Protein 1UKZ (pdb70)

Structure (mmCIF, N/CA/C/O backbone):
data_1UKZ
#
_entry.id   1UKZ
#
_cell.length_a   63.340
_cell.length_b   63.340
_cell.length_c   183.350
_cell.angle_alpha   90.00
_cell.angle_beta   90.00
_cell.angle_gamma   120.00
#
_symmetry.space_group_name_H-M   'P 61 2 2'
#
loop_
_entity.id
_entity.type
_entity.pdbx_description
1 polymer 'URIDYLATE KINASE'
2 non-polymer "ADENOSINE-5'-DIPHOSPHATE"
3 non-polymer 'ADENOSINE MONOPHOSPHATE'
4 water water
#
loop_
_atom_site.group_PDB
_atom_site.id
_atom_site.type_symbol
_atom_site.label_atom_id
_atom_site.label_alt_id
_atom_site.label_comp_id
_atom_site.label_asym_id
_atom_site.label_entity_id
_atom_site.label_seq_id
_atom_site.pdbx_PDB_ins_code
_atom_site.Cartn_x
_atom_site.Cartn_y
_atom_site.Cartn_z
_atom_site.occupancy
_atom_site.B_iso_or_equiv
_atom_site.auth_seq_id
_atom_site.auth_comp_id
_atom_site.auth_asym_id
_atom_site.auth_atom_id
_atom_site.pdbx_PDB_model_num
ATOM 1 N N . PRO A 1 8 ? 2.398 10.551 22.266 1.00 46.05 9 PRO A N 1
ATOM 2 C CA . PRO A 1 8 ? 2.496 12.006 21.943 1.00 46.00 9 PRO A CA 1
ATOM 3 C C . PRO A 1 8 ? 1.251 12.680 22.505 1.00 45.15 9 PRO A C 1
ATOM 4 O O . PRO A 1 8 ? 0.246 12.011 22.739 1.00 46.96 9 PRO A O 1
ATOM 8 N N . ALA A 1 9 ? 1.314 13.987 22.731 1.00 44.05 10 ALA A N 1
ATOM 9 C CA . ALA A 1 9 ? 0.172 14.721 23.257 1.00 41.72 10 ALA A CA 1
ATOM 10 C C . ALA A 1 9 ? -0.973 14.683 22.252 1.00 42.14 10 ALA A C 1
ATOM 11 O O . ALA A 1 9 ? -2.138 14.774 22.633 1.00 44.27 10 ALA A O 1
ATOM 13 N N . PHE A 1 10 ? -0.637 14.542 20.971 1.00 40.86 11 PHE A N 1
ATOM 14 C CA . PHE A 1 10 ? -1.633 14.500 19.911 1.00 39.59 11 PHE A CA 1
ATOM 15 C C . PHE A 1 10 ? -1.316 13.377 18.956 1.00 39.35 11 PHE A C 1
ATOM 16 O O . PHE A 1 10 ? -0.209 12.847 18.961 1.00 41.33 11 PHE A O 1
ATOM 24 N N . SER A 1 11 ? -2.295 12.999 18.145 1.00 39.89 12 SER A N 1
ATOM 25 C CA . SER A 1 11 ? -2.084 11.978 17.131 1.00 40.48 12 SER A CA 1
ATOM 26 C C . SER A 1 11 ? -2.054 12.774 15.829 1.00 40.76 12 SER A C 1
ATOM 27 O O . SER A 1 11 ? -2.679 13.832 15.723 1.00 39.73 12 SER A O 1
ATOM 30 N N . PRO A 1 12 ? -1.327 12.286 14.821 1.00 42.17 13 PRO A N 1
ATOM 31 C CA . PRO A 1 12 ? -1.266 13.013 13.552 1.00 44.79 13 PRO A CA 1
ATOM 32 C C . PRO A 1 12 ? -2.629 13.224 12.870 1.00 46.83 13 PRO A C 1
ATOM 33 O O . PRO A 1 12 ? -2.718 13.863 11.817 1.00 47.87 13 PRO A O 1
ATOM 37 N N . ASP A 1 13 ? -3.689 12.688 13.466 1.00 48.25 14 ASP A N 1
ATOM 38 C CA . ASP A 1 13 ? -5.030 12.850 12.911 1.00 49.73 14 ASP A CA 1
ATOM 39 C C . ASP A 1 13 ? -5.644 14.122 13.465 1.00 48.59 14 ASP A C 1
ATOM 40 O O . ASP A 1 13 ? -6.404 14.807 12.784 1.00 50.21 14 ASP A O 1
ATOM 45 N N . GLN A 1 14 ? -5.339 14.411 14.723 1.00 46.86 15 GLN A N 1
ATOM 46 C CA . GLN A 1 14 ? -5.858 15.601 15.373 1.00 45.01 15 GLN A CA 1
ATOM 47 C C . GLN A 1 14 ? -5.062 16.806 14.906 1.00 41.61 15 GLN A C 1
ATOM 48 O O . GLN A 1 14 ? -5.629 17.816 14.519 1.00 42.01 15 GLN A O 1
ATOM 54 N N . VAL A 1 15 ? -3.740 16.684 14.935 1.00 37.84 16 VAL A N 1
ATOM 55 C CA . VAL A 1 15 ? -2.871 17.782 14.547 1.00 33.61 16 VAL A CA 1
ATOM 56 C C . VAL A 1 15 ? -1.897 17.402 13.439 1.00 30.65 16 VAL A C 1
ATOM 57 O O . VAL A 1 15 ? -1.113 16.463 13.591 1.00 31.25 16 VAL A O 1
ATOM 61 N N . SER A 1 16 ? -1.979 18.118 12.322 1.00 26.75 17 SER A N 1
ATOM 62 C CA . SER A 1 16 ? -1.105 17.903 11.176 1.00 24.01 17 SER A CA 1
ATOM 63 C C . SER A 1 16 ? 0.014 18.933 11.266 1.00 20.75 17 SER A C 1
ATOM 64 O O . SER A 1 16 ? -0.252 20.129 11.297 1.00 20.27 17 SER A O 1
ATOM 67 N N . VAL A 1 17 ? 1.258 18.469 11.300 1.00 19.93 18 VAL A N 1
ATOM 68 C CA . VAL A 1 17 ? 2.418 19.354 11.403 1.00 18.15 18 VAL A CA 1
ATOM 69 C C . VAL A 1 17 ? 3.395 19.194 10.232 1.00 17.51 18 VAL A C 1
ATOM 70 O O . VAL A 1 17 ? 3.786 18.082 9.892 1.00 18.44 18 VAL A O 1
ATOM 74 N N . ILE A 1 18 ? 3.704 20.299 9.562 1.00 16.00 19 ILE A N 1
ATOM 75 C CA . ILE A 1 18 ? 4.669 20.293 8.477 1.00 13.53 19 ILE A CA 1
ATOM 76 C C . ILE A 1 18 ? 5.802 21.177 8.978 1.00 13.03 19 ILE A C 1
ATOM 77 O O . ILE A 1 18 ? 5.574 22.332 9.287 1.00 13.51 19 ILE A O 1
ATOM 82 N N . PHE A 1 19 ? 6.993 20.620 9.140 1.00 12.44 20 PHE A N 1
ATOM 83 C CA . PHE A 1 19 ? 8.130 21.409 9.573 1.00 12.84 20 PHE A CA 1
ATOM 84 C C . PHE A 1 19 ? 8.670 22.095 8.329 1.00 13.63 20 PHE A C 1
ATOM 85 O O . PHE A 1 19 ? 8.837 21.450 7.307 1.00 14.89 20 PHE A O 1
ATOM 93 N N . VAL A 1 20 ? 8.902 23.397 8.395 1.00 12.89 21 VAL A N 1
ATOM 94 C CA . VAL A 1 20 ? 9.432 24.139 7.255 1.00 12.85 21 VAL A CA 1
ATOM 95 C C . VAL A 1 20 ? 10.845 24.519 7.651 1.00 12.52 21 VAL A C 1
ATOM 96 O O . VAL A 1 20 ? 11.059 25.325 8.564 1.00 13.31 21 VAL A O 1
ATOM 100 N N . LEU A 1 21 ? 11.810 23.889 6.994 1.00 12.39 22 LEU A N 1
ATOM 101 C CA . LEU A 1 21 ? 13.206 24.067 7.331 1.00 12.16 22 LEU A CA 1
ATOM 102 C C . LEU A 1 21 ? 14.040 24.676 6.226 1.00 12.54 22 LEU A C 1
ATOM 103 O O . LEU A 1 21 ? 13.588 24.811 5.093 1.00 13.77 22 LEU A O 1
ATOM 108 N N . GLY A 1 22 ? 15.261 25.052 6.578 1.00 13.15 23 GLY A N 1
ATOM 109 C CA . GLY A 1 22 ? 16.159 25.691 5.637 1.00 12.66 23 GLY A CA 1
ATOM 110 C C . GLY A 1 22 ? 16.934 26.743 6.408 1.00 12.78 23 GLY A C 1
ATOM 111 O O . GLY A 1 22 ? 16.519 27.139 7.495 1.00 12.68 23 GLY A O 1
ATOM 112 N N . GLY A 1 23 ? 18.048 27.199 5.849 1.00 12.24 24 GLY A N 1
ATOM 113 C CA . GLY A 1 23 ? 18.873 28.179 6.519 1.00 12.31 24 GLY A CA 1
ATOM 114 C C . GLY A 1 23 ? 18.221 29.528 6.629 1.00 12.47 24 GLY A C 1
ATOM 115 O O . GLY A 1 23 ? 17.176 29.758 6.024 1.00 11.79 24 GLY A O 1
ATOM 116 N N . PRO A 1 24 ? 18.830 30.457 7.379 1.00 13.14 25 PRO A N 1
ATOM 117 C CA . PRO A 1 24 ? 18.257 31.796 7.537 1.00 12.59 25 PRO A CA 1
ATOM 118 C C . PRO A 1 24 ? 18.250 32.539 6.194 1.00 12.25 25 PRO A C 1
ATOM 119 O O . PRO A 1 24 ? 19.245 32.504 5.457 1.00 12.22 25 PRO A O 1
ATOM 123 N N . GLY A 1 25 ? 17.114 33.151 5.865 1.00 11.00 26 GLY A N 1
ATOM 124 C CA . GLY A 1 25 ? 16.985 33.900 4.626 1.00 10.41 26 GLY A CA 1
ATOM 125 C C . GLY A 1 25 ? 16.677 33.057 3.406 1.00 11.93 26 GLY A C 1
ATOM 126 O O . GLY A 1 25 ? 16.785 33.539 2.290 1.00 12.89 26 GLY A O 1
ATOM 127 N N . ALA A 1 26 ? 16.319 31.791 3.610 1.00 12.93 27 ALA A N 1
ATOM 128 C CA . ALA A 1 26 ? 15.992 30.886 2.512 1.00 11.86 27 ALA A CA 1
ATOM 129 C C . ALA A 1 26 ? 14.622 31.216 1.936 1.00 13.45 27 ALA A C 1
ATOM 130 O O . ALA A 1 26 ? 14.295 30.763 0.846 1.00 13.28 27 ALA A O 1
ATOM 132 N N . GLY A 1 27 ? 13.810 31.952 2.703 1.00 12.21 28 GLY A N 1
ATOM 133 C CA . GLY A 1 27 ? 12.475 32.332 2.265 1.00 11.56 28 GLY A CA 1
ATOM 134 C C . GLY A 1 27 ? 11.362 31.588 2.980 1.00 10.92 28 GLY A C 1
ATOM 135 O O . GLY A 1 27 ? 10.214 31.590 2.526 1.00 11.70 28 GLY A O 1
ATOM 136 N N . LYS A 1 28 ? 11.677 30.977 4.120 1.00 10.93 29 LYS A N 1
ATOM 137 C CA . LYS A 1 28 ? 10.692 30.209 4.874 1.00 9.73 29 LYS A CA 1
ATOM 138 C C . LYS A 1 28 ? 9.513 31.044 5.318 1.00 10.25 29 LYS A C 1
ATOM 139 O O . LYS A 1 28 ? 8.364 30.711 5.024 1.00 10.41 29 LYS A O 1
ATOM 145 N N . GLY A 1 29 ? 9.801 32.148 5.995 1.00 9.14 30 GLY A N 1
ATOM 146 C CA . GLY A 1 29 ? 8.755 33.020 6.481 1.00 9.85 30 GLY A CA 1
ATOM 147 C C . GLY A 1 29 ? 7.933 33.565 5.341 1.00 10.69 30 GLY A C 1
ATOM 148 O O . GLY A 1 29 ? 6.706 33.585 5.409 1.00 11.40 30 GLY A O 1
ATOM 149 N N . THR A 1 30 ? 8.604 33.986 4.278 1.00 10.94 31 THR A N 1
ATOM 150 C CA . THR A 1 30 ? 7.927 34.524 3.105 1.00 11.79 31 THR A CA 1
ATOM 151 C C . THR A 1 30 ? 6.922 33.537 2.500 1.00 11.69 31 THR A C 1
ATOM 152 O O . THR A 1 30 ? 5.752 33.883 2.284 1.00 13.39 31 THR A O 1
ATOM 156 N N . GLN A 1 31 ? 7.355 32.302 2.275 1.00 11.20 32 GLN A N 1
ATOM 157 C CA . GLN A 1 31 ? 6.492 31.278 1.686 1.00 11.08 32 GLN A CA 1
ATOM 158 C C . GLN A 1 31 ? 5.375 30.841 2.610 1.00 12.35 32 GLN A C 1
ATOM 159 O O . GLN A 1 31 ? 4.254 30.593 2.157 1.00 11.34 32 GLN A O 1
ATOM 165 N N . CYS A 1 32 ? 5.671 30.773 3.903 1.00 10.91 33 CYS A N 1
ATOM 166 C CA . CYS A 1 32 ? 4.671 30.374 4.883 1.00 12.17 33 CYS A CA 1
ATOM 167 C C . CYS A 1 32 ? 3.543 31.385 4.935 1.00 13.12 33 CYS A C 1
ATOM 168 O O . CYS A 1 32 ? 2.368 31.027 5.026 1.00 13.00 33 CYS A O 1
ATOM 171 N N . GLU A 1 33 ? 3.903 32.653 4.816 1.00 13.96 34 GLU A N 1
ATOM 172 C CA . GLU A 1 33 ? 2.916 33.702 4.847 1.00 14.75 34 GLU A CA 1
ATOM 173 C C . GLU A 1 33 ? 2.024 33.650 3.626 1.00 15.80 34 GLU A C 1
ATOM 174 O O . GLU A 1 33 ? 0.848 33.971 3.702 1.00 16.61 34 GLU A O 1
ATOM 180 N N . LYS A 1 34 ? 2.562 33.198 2.506 1.00 15.45 35 LYS A N 1
ATOM 181 C CA . LYS A 1 34 ? 1.745 33.092 1.302 1.00 15.07 35 LYS A CA 1
ATOM 182 C C . LYS A 1 34 ? 0.829 31.889 1.446 1.00 14.37 35 LYS A C 1
ATOM 183 O O . LYS A 1 34 ? -0.370 31.975 1.184 1.00 14.85 35 LYS A O 1
ATOM 189 N N . LEU A 1 35 ? 1.393 30.790 1.930 1.00 12.20 36 LEU A N 1
ATOM 190 C CA . LEU A 1 35 ? 0.637 29.572 2.123 1.00 13.63 36 LEU A CA 1
ATOM 191 C C . LEU A 1 35 ? -0.570 29.763 3.003 1.00 15.21 36 LEU A C 1
ATOM 192 O O . LEU A 1 35 ? -1.628 29.212 2.714 1.00 15.04 36 LEU A O 1
ATOM 197 N N . VAL A 1 36 ? -0.451 30.561 4.056 1.00 14.23 37 VAL A N 1
ATOM 198 C CA . VAL A 1 36 ? -1.602 30.740 4.932 1.00 15.98 37 VAL A CA 1
ATOM 199 C C . VAL A 1 36 ? -2.777 31.462 4.273 1.00 17.03 37 VAL A C 1
ATOM 200 O O . VAL A 1 36 ? -3.910 31.397 4.758 1.00 19.13 37 VAL A O 1
ATOM 204 N N . LYS A 1 37 ? -2.523 32.106 3.141 1.00 17.30 38 LYS A N 1
ATOM 205 C CA . LYS A 1 37 ? -3.579 32.795 2.414 1.00 18.93 38 LYS A CA 1
ATOM 206 C C . LYS A 1 37 ? -4.407 31.786 1.626 1.00 18.51 38 LYS A C 1
ATOM 207 O O . LYS A 1 37 ? -5.625 31.900 1.543 1.00 20.31 38 LYS A O 1
ATOM 213 N N . ASP A 1 38 ? -3.737 30.768 1.102 1.00 18.02 39 ASP A N 1
ATOM 214 C CA . ASP A 1 38 ? -4.372 29.743 0.284 1.00 16.82 39 ASP A CA 1
ATOM 215 C C . ASP A 1 38 ? -4.769 28.456 0.971 1.00 16.57 39 ASP A C 1
ATOM 216 O O . ASP A 1 38 ? -5.610 27.718 0.455 1.00 17.12 39 ASP A O 1
ATOM 221 N N . TYR A 1 39 ? -4.132 28.154 2.095 1.00 14.75 40 TYR A N 1
ATOM 222 C CA . TYR A 1 39 ? -4.398 26.926 2.822 1.00 14.14 40 TYR A CA 1
ATOM 223 C C . TYR A 1 39 ? -4.889 27.211 4.237 1.00 13.74 40 TYR A C 1
ATOM 224 O O . TYR A 1 39 ? -4.756 28.324 4.725 1.00 15.31 40 TYR A O 1
ATOM 233 N N . SER A 1 40 ? -5.440 26.198 4.896 1.00 13.21 41 SER A N 1
ATOM 234 C CA . SER A 1 40 ? -5.974 26.369 6.238 1.00 15.41 41 SER A CA 1
ATOM 235 C C . SER A 1 40 ? -4.917 26.260 7.326 1.00 17.36 41 SER A C 1
ATOM 236 O O . SER A 1 40 ? -5.247 26.225 8.506 1.00 18.44 41 SER A O 1
ATOM 239 N N . PHE A 1 41 ? -3.652 26.198 6.931 1.00 16.95 42 PHE A N 1
ATOM 240 C CA . PHE A 1 41 ? -2.563 26.065 7.885 1.00 17.66 42 PHE A CA 1
ATOM 241 C C . PHE A 1 41 ? -2.364 27.313 8.706 1.00 16.71 42 PHE A C 1
ATOM 242 O O . PHE A 1 41 ? -2.544 28.434 8.221 1.00 15.75 42 PHE A O 1
ATOM 250 N N . VAL A 1 42 ? -1.934 27.092 9.941 1.00 17.19 43 VAL A N 1
ATOM 251 C CA . VAL A 1 42 ? -1.583 28.167 10.841 1.00 15.07 43 VAL A CA 1
ATOM 252 C C . VAL A 1 42 ? -0.060 28.174 10.772 1.00 14.98 43 VAL A C 1
ATOM 253 O O . VAL A 1 42 ? 0.581 27.118 10.814 1.00 14.16 43 VAL A O 1
ATOM 257 N N . HIS A 1 43 ? 0.507 29.357 10.605 1.00 14.47 44 HIS A N 1
ATOM 258 C CA . HIS A 1 43 ? 1.948 29.509 10.529 1.00 14.55 44 HIS A CA 1
ATOM 259 C C . HIS A 1 43 ? 2.543 29.898 11.878 1.00 14.00 44 HIS A C 1
ATOM 260 O O . HIS A 1 43 ? 2.243 30.965 12.422 1.00 15.01 44 HIS A O 1
ATOM 267 N N . LEU A 1 44 ? 3.358 29.007 12.422 1.00 13.00 45 LEU A N 1
ATOM 268 C CA . LEU A 1 44 ? 4.035 29.243 13.683 1.00 14.46 45 LEU A CA 1
ATOM 269 C C . LEU A 1 44 ? 5.530 29.364 13.380 1.00 15.04 45 LEU A C 1
ATOM 270 O O . LEU A 1 44 ? 6.106 28.462 12.795 1.00 17.71 45 LEU A O 1
ATOM 275 N N . SER A 1 45 ? 6.137 30.488 13.737 1.00 14.12 46 SER A N 1
ATOM 276 C CA . SER A 1 45 ? 7.560 30.707 13.519 1.00 13.93 46 SER A CA 1
ATOM 277 C C . SER A 1 45 ? 8.290 30.574 14.857 1.00 13.46 46 SER A C 1
ATOM 278 O O . SER A 1 45 ? 7.975 31.279 15.814 1.00 14.15 46 SER A O 1
ATOM 281 N N . ALA A 1 46 ? 9.276 29.690 14.922 1.00 12.28 47 ALA A N 1
ATOM 282 C CA . ALA A 1 46 ? 10.000 29.502 16.159 1.00 11.63 47 ALA A CA 1
ATOM 283 C C . ALA A 1 46 ? 10.746 30.787 16.493 1.00 12.13 47 ALA A C 1
ATOM 284 O O . ALA A 1 46 ? 10.743 31.215 17.639 1.00 14.82 47 ALA A O 1
ATOM 286 N N . GLY A 1 47 ? 11.333 31.436 15.496 1.00 12.43 48 GLY A N 1
ATOM 287 C CA . GLY A 1 47 ? 12.038 32.682 15.748 1.00 11.76 48 GLY A CA 1
ATOM 288 C C . GLY A 1 47 ? 11.116 33.740 16.331 1.00 12.98 48 GLY A C 1
ATOM 289 O O . GLY A 1 47 ? 11.484 34.475 17.254 1.00 13.55 48 GLY A O 1
ATOM 290 N N . ASP A 1 48 ? 9.917 33.838 15.775 1.00 12.28 49 ASP A N 1
ATOM 291 C CA . ASP A 1 48 ? 8.935 34.794 16.260 1.00 13.13 49 ASP A CA 1
ATOM 292 C C . ASP A 1 48 ? 8.528 34.486 17.701 1.00 12.62 49 ASP A C 1
ATOM 293 O O . ASP A 1 48 ? 8.410 35.396 18.518 1.00 14.56 49 ASP A O 1
ATOM 298 N N . LEU A 1 49 ? 8.279 33.216 18.000 1.00 11.61 50 LEU A N 1
ATOM 299 C CA . LEU A 1 49 ? 7.857 32.815 19.341 1.00 11.68 50 LEU A CA 1
ATOM 300 C C . LEU A 1 49 ? 8.926 33.168 20.349 1.00 12.55 50 LEU A C 1
ATOM 301 O O . LEU A 1 49 ? 8.626 33.612 21.460 1.00 11.40 50 LEU A O 1
ATOM 306 N N . LEU A 1 50 ? 10.177 32.978 19.947 1.00 12.23 51 LEU A N 1
ATOM 307 C CA . LEU A 1 50 ? 11.310 33.284 20.806 1.00 11.24 51 LEU A CA 1
ATOM 308 C C . LEU A 1 50 ? 11.459 34.773 20.996 1.00 11.10 51 LEU A C 1
ATOM 309 O O . LEU A 1 50 ? 11.668 35.244 22.111 1.00 11.51 51 LEU A O 1
ATOM 314 N N . ARG A 1 51 ? 11.355 35.523 19.912 1.00 11.73 52 ARG A N 1
ATOM 315 C CA . ARG A 1 51 ? 11.473 36.962 20.013 1.00 12.72 52 ARG A CA 1
ATOM 316 C C . ARG A 1 51 ? 10.362 37.571 20.872 1.00 14.96 52 ARG A C 1
ATOM 317 O O . ARG A 1 51 ? 10.579 38.564 21.571 1.00 16.55 52 ARG A O 1
ATOM 325 N N . ALA A 1 52 ? 9.186 36.952 20.860 1.00 15.48 53 ALA A N 1
ATOM 326 C CA . ALA A 1 52 ? 8.060 37.426 21.663 1.00 15.05 53 ALA A CA 1
ATOM 327 C C . ALA A 1 52 ? 8.338 37.199 23.154 1.00 15.28 53 ALA A C 1
ATOM 328 O O . ALA A 1 52 ? 8.071 38.063 23.989 1.00 15.78 53 ALA A O 1
ATOM 330 N N . GLU A 1 53 ? 8.856 36.025 23.489 1.00 13.58 54 GLU A N 1
ATOM 331 C CA . GLU A 1 53 ? 9.170 35.705 24.871 1.00 13.75 54 GLU A CA 1
ATOM 332 C C . GLU A 1 53 ? 10.286 36.607 25.370 1.00 14.71 54 GLU A C 1
ATOM 333 O O . GLU A 1 53 ? 10.252 37.078 26.504 1.00 14.53 54 GLU A O 1
ATOM 339 N N . GLN A 1 54 ? 11.265 36.867 24.506 1.00 15.45 55 GLN A N 1
ATOM 340 C CA . GLN A 1 54 ? 12.393 37.723 24.847 1.00 15.12 55 GLN A CA 1
ATOM 341 C C . GLN A 1 54 ? 11.929 39.102 25.341 1.00 15.33 55 GLN A C 1
ATOM 342 O O . GLN A 1 54 ? 12.505 39.684 26.261 1.00 15.78 55 GLN A O 1
ATOM 348 N N . GLY A 1 55 ? 10.911 39.643 24.697 1.00 14.25 56 GLY A N 1
ATOM 349 C CA . GLY A 1 55 ? 10.435 40.945 25.104 1.00 16.37 56 GLY A CA 1
ATOM 350 C C . GLY A 1 55 ? 9.286 40.935 26.094 1.00 16.89 56 GLY A C 1
ATOM 351 O O . GLY A 1 55 ? 8.825 42.004 26.494 1.00 18.20 56 GLY A O 1
ATOM 352 N N . ARG A 1 56 ? 8.829 39.757 26.508 1.00 15.62 57 ARG A N 1
ATOM 353 C CA . ARG A 1 56 ? 7.718 39.672 27.438 1.00 16.24 57 ARG A CA 1
ATOM 354 C C . ARG A 1 56 ? 8.073 40.155 28.846 1.00 17.47 57 ARG A C 1
ATOM 355 O O . ARG A 1 56 ? 9.040 39.684 29.467 1.00 16.48 57 ARG A O 1
ATOM 363 N N . ALA A 1 57 ? 7.297 41.123 29.324 1.00 18.36 58 ALA A N 1
ATOM 364 C CA . ALA A 1 57 ? 7.495 41.694 30.647 1.00 19.27 58 ALA A CA 1
ATOM 365 C C . ALA A 1 57 ? 7.381 40.575 31.654 1.00 18.96 58 ALA A C 1
ATOM 366 O O . ALA A 1 57 ? 6.401 39.844 31.660 1.00 19.92 58 ALA A O 1
ATOM 368 N N . GLY A 1 58 ? 8.424 40.401 32.453 1.00 20.58 59 GLY A N 1
ATOM 369 C CA . GLY A 1 58 ? 8.409 39.370 33.467 1.00 23.18 59 GLY A CA 1
ATOM 370 C C . GLY A 1 58 ? 9.038 38.048 33.067 1.00 25.38 59 GLY A C 1
ATOM 371 O O . GLY A 1 58 ? 9.103 37.127 33.893 1.00 27.41 59 GLY A O 1
ATOM 372 N N . SER A 1 59 ? 9.468 37.933 31.812 1.00 24.22 60 SER A N 1
ATOM 373 C CA . SER A 1 59 ? 10.102 36.709 31.326 1.00 22.68 60 SER A CA 1
ATOM 374 C C . SER A 1 59 ? 11.455 36.532 32.022 1.00 21.66 60 SER A C 1
ATOM 375 O O . SER A 1 59 ? 12.205 37.492 32.178 1.00 22.50 60 SER A O 1
ATOM 378 N N . GLN A 1 60 ? 11.763 35.312 32.452 1.00 21.24 61 GLN A N 1
ATOM 379 C CA . GLN A 1 60 ? 13.055 35.039 33.091 1.00 20.61 61 GLN A CA 1
ATOM 380 C C . GLN A 1 60 ? 14.059 34.638 32.016 1.00 19.72 61 GLN A C 1
ATOM 381 O O . GLN A 1 60 ? 15.249 34.450 32.304 1.00 18.59 61 GLN A O 1
ATOM 387 N N . TYR A 1 61 ? 13.568 34.540 30.776 1.00 18.33 62 TYR A N 1
ATOM 388 C CA . TYR A 1 61 ? 14.379 34.136 29.629 1.00 16.71 62 TYR A CA 1
ATOM 389 C C . TYR A 1 61 ? 14.838 35.256 28.716 1.00 16.38 62 TYR A C 1
ATOM 390 O O . TYR A 1 61 ? 15.526 35.008 27.732 1.00 16.80 62 TYR A O 1
ATOM 399 N N . GLY A 1 62 ? 14.491 36.484 29.067 1.00 15.60 63 GLY A N 1
ATOM 400 C CA . GLY A 1 62 ? 14.853 37.634 28.260 1.00 17.06 63 GLY A CA 1
ATOM 401 C C . GLY A 1 62 ? 16.295 37.729 27.830 1.00 18.99 63 GLY A C 1
ATOM 402 O O . GLY A 1 62 ? 16.592 37.871 26.639 1.00 18.19 63 GLY A O 1
ATOM 403 N N . GLU A 1 63 ? 17.202 37.663 28.791 1.00 18.68 64 GLU A N 1
ATOM 404 C CA . GLU A 1 63 ? 18.616 37.755 28.473 1.00 21.25 64 GLU A CA 1
ATOM 405 C C . GLU A 1 63 ? 19.132 36.529 27.735 1.00 18.07 64 GLU A C 1
ATOM 406 O O . GLU A 1 63 ? 19.889 36.664 26.778 1.00 18.76 64 GLU A O 1
ATOM 412 N N . LEU A 1 64 ? 18.739 35.344 28.190 1.00 15.78 65 LEU A N 1
ATOM 413 C CA . LEU A 1 64 ? 19.171 34.108 27.561 1.00 14.63 65 LEU A CA 1
ATOM 414 C C . LEU A 1 64 ? 18.841 34.097 26.055 1.00 15.28 65 LEU A C 1
ATOM 415 O O . LEU A 1 64 ? 19.730 33.950 25.216 1.00 14.84 65 LEU A O 1
ATOM 420 N N . ILE A 1 65 ? 17.577 34.329 25.713 1.00 15.98 66 ILE A N 1
ATOM 421 C CA . ILE A 1 65 ? 17.147 34.349 24.311 1.00 14.45 66 ILE A CA 1
ATOM 422 C C . ILE A 1 65 ? 17.888 35.438 23.537 1.00 16.11 66 ILE A C 1
ATOM 423 O O . ILE A 1 65 ? 18.396 35.192 22.448 1.00 16.48 66 ILE A O 1
ATOM 428 N N . LYS A 1 66 ? 17.982 36.627 24.123 1.00 16.00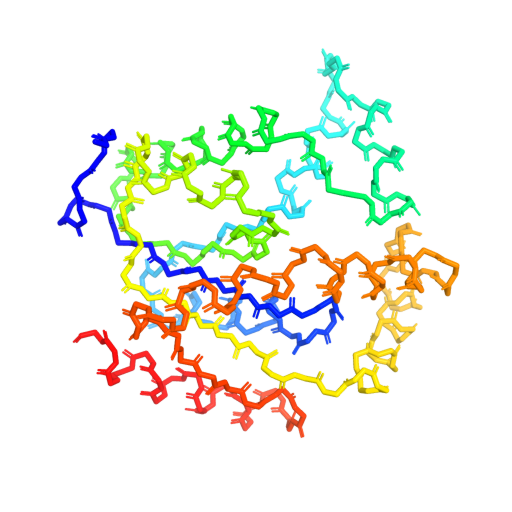 67 LYS A N 1
ATOM 429 C CA . LYS A 1 66 ? 18.669 37.756 23.506 1.00 16.78 67 LYS A CA 1
ATOM 430 C C . LYS A 1 66 ? 20.075 37.360 23.111 1.00 17.31 67 LYS A C 1
ATOM 431 O O . LYS A 1 66 ? 20.520 37.642 21.996 1.00 16.44 67 LYS A O 1
ATOM 437 N N . ASN A 1 67 ? 20.772 36.695 24.019 1.00 17.07 68 ASN A N 1
ATOM 438 C CA . ASN A 1 67 ? 22.129 36.288 23.729 1.00 19.04 68 ASN A CA 1
ATOM 439 C C . ASN A 1 67 ? 22.227 35.156 22.728 1.00 17.98 68 ASN A C 1
ATOM 440 O O . ASN A 1 67 ? 23.092 35.182 21.863 1.00 21.49 68 ASN A O 1
ATOM 445 N N . CYS A 1 68 ? 21.333 34.186 22.813 1.00 16.00 69 CYS A N 1
ATOM 446 C CA . CYS A 1 68 ? 21.339 33.085 21.869 1.00 16.32 69 CYS A CA 1
ATOM 447 C C . CYS A 1 68 ? 21.141 33.607 20.446 1.00 16.29 69 CYS A C 1
ATOM 448 O O . CYS A 1 68 ? 21.898 33.248 19.549 1.00 16.77 69 CYS A O 1
ATOM 451 N N . ILE A 1 69 ? 20.150 34.478 20.254 1.00 17.90 70 ILE A N 1
ATOM 452 C CA . ILE A 1 69 ? 19.848 35.058 18.938 1.00 17.96 70 ILE A CA 1
ATOM 453 C C . ILE A 1 69 ? 21.039 35.828 18.346 1.00 19.83 70 ILE A C 1
ATOM 454 O O . ILE A 1 69 ? 21.413 35.606 17.189 1.00 20.20 70 ILE A O 1
ATOM 459 N N . LYS A 1 70 ? 21.668 36.691 19.137 1.00 20.18 71 LYS A N 1
ATOM 460 C CA . LYS A 1 70 ? 22.816 37.462 18.645 1.00 21.99 71 LYS A CA 1
ATOM 461 C C . LYS A 1 70 ? 23.992 36.576 18.245 1.00 20.83 71 LYS A C 1
ATOM 462 O O . LYS A 1 70 ? 24.760 36.911 17.336 1.00 21.98 71 LYS A O 1
ATOM 468 N N . GLU A 1 71 ? 24.155 35.469 18.958 1.00 19.63 72 GLU A N 1
ATOM 469 C CA . GLU A 1 71 ? 25.237 34.536 18.693 1.00 18.89 72 GLU A CA 1
ATOM 470 C C . GLU A 1 71 ? 24.833 33.468 17.698 1.00 18.73 72 GLU A C 1
ATOM 471 O O . GLU A 1 71 ? 25.640 32.601 17.358 1.00 20.02 72 GLU A O 1
ATOM 477 N N . GLY A 1 72 ? 23.575 33.503 17.263 1.00 18.13 73 GLY A N 1
ATOM 478 C CA . GLY A 1 72 ? 23.089 32.513 16.319 1.00 15.96 73 GLY A CA 1
ATOM 479 C C . GLY A 1 72 ? 23.043 31.129 16.929 1.00 16.50 73 GLY A C 1
ATOM 480 O O . GLY A 1 72 ? 23.147 30.130 16.226 1.00 16.78 73 GLY A O 1
ATOM 481 N N . GLN A 1 73 ? 22.860 31.067 18.243 1.00 15.96 74 GLN A N 1
ATOM 482 C CA . GLN A 1 73 ? 22.812 29.802 18.967 1.00 15.91 74 GLN A CA 1
ATOM 483 C C . GLN A 1 73 ? 21.411 29.245 19.066 1.00 14.94 74 GLN A C 1
ATOM 484 O O . GLN A 1 73 ? 20.434 29.989 19.055 1.00 14.43 74 GLN A O 1
ATOM 490 N N . ILE A 1 74 ? 21.330 27.932 19.218 1.00 14.38 75 ILE A N 1
ATOM 491 C CA . ILE A 1 74 ? 20.052 27.248 19.388 1.00 16.63 75 ILE A CA 1
ATOM 492 C C . ILE A 1 74 ? 19.628 27.393 20.868 1.00 16.03 75 ILE A C 1
ATOM 493 O O . ILE A 1 74 ? 20.340 26.965 21.771 1.00 16.27 75 ILE A O 1
ATOM 498 N N . VAL A 1 75 ? 18.506 28.069 21.098 1.00 15.04 76 VAL A N 1
ATOM 499 C CA . VAL A 1 75 ? 17.973 28.250 22.442 1.00 14.39 76 VAL A CA 1
ATOM 500 C C . VAL A 1 75 ? 17.597 26.867 22.960 1.00 14.20 76 VAL A C 1
ATOM 501 O O . VAL A 1 75 ? 17.072 26.046 22.208 1.00 15.20 76 VAL A O 1
ATOM 505 N N . PRO A 1 76 ? 17.913 26.563 24.237 1.00 15.52 77 PRO A N 1
ATOM 506 C CA . PRO A 1 76 ? 17.596 25.265 24.844 1.00 14.76 77 PRO A CA 1
ATOM 507 C C . PRO A 1 76 ? 16.184 24.774 24.508 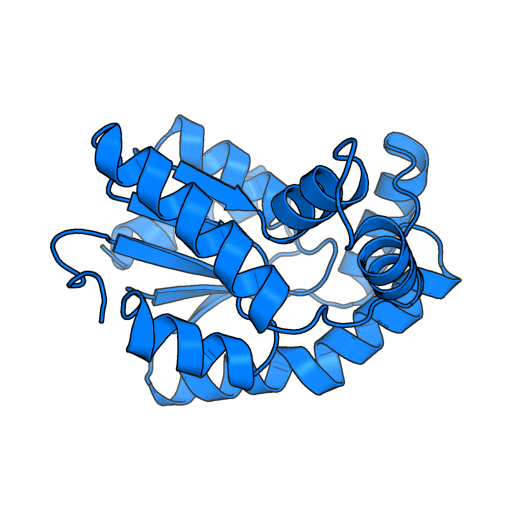1.00 14.58 77 PRO A C 1
ATOM 508 O O . PRO A 1 76 ? 15.200 25.512 24.613 1.00 14.62 77 PRO A O 1
ATOM 512 N N . GLN A 1 77 ? 16.085 23.505 24.141 1.00 14.89 78 GLN A N 1
ATOM 513 C CA . GLN A 1 77 ? 14.816 22.935 23.742 1.00 17.81 78 GLN A CA 1
ATOM 514 C C . GLN A 1 77 ? 13.704 23.086 24.761 1.00 20.25 78 GLN A C 1
ATOM 515 O O . GLN A 1 77 ? 12.547 23.220 24.394 1.00 20.61 78 GLN A O 1
ATOM 521 N N . GLU A 1 78 ? 14.045 23.090 26.043 1.00 21.57 79 GLU A N 1
ATOM 522 C CA . GLU A 1 78 ? 13.019 23.188 27.086 1.00 23.21 79 GLU A CA 1
ATOM 523 C C . GLU A 1 78 ? 12.213 24.450 26.941 1.00 21.47 79 GLU A C 1
ATOM 524 O O . GLU A 1 78 ? 10.987 24.426 27.029 1.00 24.82 79 GLU A O 1
ATOM 530 N N . ILE A 1 79 ? 12.911 25.548 26.700 1.00 19.29 80 IL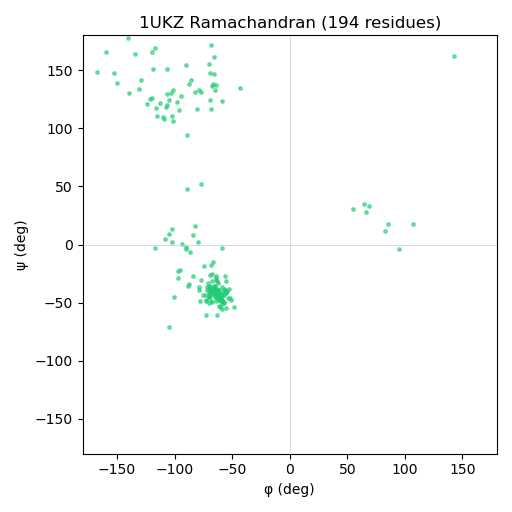E A N 1
ATOM 531 C CA . ILE A 1 79 ? 12.278 26.838 26.527 1.00 17.42 80 ILE A CA 1
ATOM 532 C C . ILE A 1 79 ? 11.521 26.848 25.194 1.00 18.27 80 ILE A C 1
ATOM 533 O O . ILE A 1 79 ? 10.336 27.171 25.150 1.00 16.18 80 ILE A O 1
ATOM 538 N N . THR A 1 80 ? 12.211 26.449 24.120 1.00 17.57 81 THR A N 1
ATOM 539 C CA . THR A 1 80 ? 11.649 26.426 22.778 1.00 14.02 81 THR A CA 1
ATOM 540 C C . THR A 1 80 ? 10.415 25.553 22.655 1.00 13.64 81 THR A C 1
ATOM 541 O O . THR A 1 80 ? 9.396 25.972 22.103 1.00 13.12 81 THR A O 1
ATOM 545 N N . LEU A 1 81 ? 10.499 24.337 23.165 1.00 13.27 82 LEU A N 1
ATOM 546 C CA . LEU A 1 81 ? 9.367 23.427 23.110 1.00 15.01 82 LEU A CA 1
ATOM 547 C C . LEU A 1 81 ? 8.187 23.952 23.895 1.00 14.56 82 LEU A C 1
ATOM 548 O O . LEU A 1 81 ? 7.054 23.791 23.478 1.00 15.94 82 LEU A O 1
ATOM 553 N N . ALA A 1 82 ? 8.443 24.562 25.045 1.00 14.34 83 ALA A N 1
ATOM 554 C CA . ALA A 1 82 ? 7.348 25.064 25.858 1.00 15.04 83 ALA A CA 1
ATOM 555 C C . ALA A 1 82 ? 6.559 26.144 25.115 1.00 14.86 83 ALA A C 1
ATOM 556 O O . ALA A 1 82 ? 5.329 26.118 25.087 1.00 15.95 83 ALA A O 1
ATOM 558 N N . LEU A 1 83 ? 7.269 27.032 24.432 1.00 15.05 84 LEU A N 1
ATOM 559 C CA . LEU A 1 83 ? 6.619 28.099 23.694 1.00 15.03 84 LEU A CA 1
ATOM 560 C C . LEU A 1 83 ? 5.845 27.537 22.518 1.00 15.59 84 LEU A C 1
ATOM 561 O O . LEU A 1 83 ? 4.723 27.962 22.236 1.00 15.78 84 LEU A O 1
ATOM 566 N N . LEU A 1 84 ? 6.431 26.556 21.845 1.00 15.80 85 LEU A N 1
ATOM 567 C CA . LEU A 1 84 ? 5.761 25.935 20.709 1.00 16.92 85 LEU A CA 1
ATOM 568 C C . LEU A 1 84 ? 4.531 25.153 21.136 1.00 17.13 85 LEU A C 1
ATOM 569 O O . LEU A 1 84 ? 3.512 25.167 20.462 1.00 17.96 85 LEU A O 1
ATOM 574 N N . ARG A 1 85 ? 4.641 24.433 22.241 1.00 19.59 86 ARG A N 1
ATOM 575 C CA . ARG A 1 85 ? 3.529 23.630 22.737 1.00 20.73 86 ARG A CA 1
ATOM 576 C C . ARG A 1 85 ? 2.356 24.516 23.119 1.00 18.42 86 ARG A C 1
ATOM 577 O O . ARG A 1 85 ? 1.214 24.203 22.814 1.00 18.50 86 ARG A O 1
ATOM 585 N N . ASN A 1 86 ? 2.647 25.641 23.755 1.00 18.57 87 ASN A N 1
ATOM 586 C CA . ASN A 1 86 ? 1.598 26.566 24.167 1.00 20.13 87 ASN A CA 1
ATOM 587 C C . ASN A 1 86 ? 0.874 27.170 22.970 1.00 19.49 87 ASN A C 1
ATOM 588 O O . ASN A 1 86 ? -0.343 27.355 22.998 1.00 18.18 87 ASN A O 1
ATOM 593 N N . ALA A 1 87 ? 1.631 27.492 21.925 1.00 19.42 88 ALA A N 1
ATOM 594 C CA . ALA A 1 87 ? 1.057 28.088 20.728 1.00 18.69 88 ALA A CA 1
ATOM 595 C C . ALA A 1 87 ? 0.207 27.071 19.974 1.00 19.06 88 ALA A C 1
ATOM 596 O O . ALA A 1 87 ? -0.880 27.391 19.488 1.00 19.99 88 ALA A O 1
ATOM 598 N N . ILE A 1 88 ? 0.680 25.833 19.919 1.00 18.85 89 ILE A N 1
ATOM 599 C CA . ILE A 1 88 ? -0.050 24.772 19.252 1.00 19.74 89 ILE A CA 1
ATOM 600 C C . ILE A 1 88 ? -1.357 24.532 20.019 1.00 22.36 89 ILE A C 1
ATOM 601 O O . ILE A 1 88 ? -2.438 24.465 19.423 1.00 23.13 89 ILE A O 1
ATOM 606 N N . SER A 1 89 ? -1.260 24.470 21.344 1.00 23.40 90 SER A N 1
ATOM 607 C CA . SER A 1 89 ? -2.427 24.249 22.190 1.00 26.34 90 SER A CA 1
ATOM 608 C C . SER A 1 89 ? -3.471 25.331 22.026 1.00 25.11 90 SER A C 1
ATOM 609 O O . SER A 1 89 ? -4.647 25.025 21.874 1.00 26.33 90 SER A O 1
ATOM 612 N N . ASP A 1 90 ? -3.050 26.590 22.044 1.00 24.92 91 ASP A N 1
ATOM 613 C CA . ASP A 1 90 ? -3.987 27.690 21.879 1.00 26.60 91 ASP A CA 1
ATOM 614 C C . ASP A 1 90 ? -4.747 27.544 20.563 1.00 27.69 91 ASP A C 1
ATOM 615 O O . ASP A 1 90 ? -5.939 27.835 20.478 1.00 28.33 91 ASP A O 1
ATOM 620 N N . ASN A 1 91 ? -4.054 27.087 19.528 1.00 28.12 92 ASN A N 1
ATOM 621 C CA . ASN A 1 91 ? -4.681 26.920 18.228 1.00 26.29 92 ASN A CA 1
ATOM 622 C C . ASN A 1 91 ? -5.626 25.760 18.160 1.00 25.23 92 ASN A C 1
ATOM 623 O O . ASN A 1 91 ? -6.744 25.913 17.700 1.00 26.47 92 ASN A O 1
ATOM 628 N N . VAL A 1 92 ? -5.189 24.602 18.622 1.00 25.46 93 VAL A N 1
ATOM 629 C CA . VAL A 1 92 ? -6.038 23.421 18.604 1.00 28.80 93 VAL A CA 1
ATOM 630 C C . VAL A 1 92 ? -7.335 23.725 19.345 1.00 30.74 93 VAL A C 1
ATOM 631 O O . VAL A 1 92 ? -8.421 23.351 18.915 1.00 30.74 93 VAL A O 1
ATOM 635 N N . LYS A 1 93 ? -7.198 24.451 20.441 1.00 32.82 94 LYS A N 1
ATOM 636 C CA . LYS A 1 93 ? -8.321 24.870 21.270 1.00 36.84 94 LYS A CA 1
ATOM 637 C C . LYS A 1 93 ? -9.290 25.667 20.393 1.00 36.63 94 LYS A C 1
ATOM 638 O O . LYS A 1 93 ? -10.507 25.471 20.447 1.00 37.96 94 LYS A O 1
ATOM 644 N N . ALA A 1 94 ? -8.725 26.549 19.574 1.00 37.23 95 ALA A N 1
ATOM 645 C CA . ALA A 1 94 ? -9.491 27.392 18.662 1.00 36.50 95 ALA A CA 1
ATOM 646 C C . ALA A 1 94 ? -9.847 26.633 17.374 1.00 36.40 95 ALA A C 1
ATOM 647 O O . ALA A 1 94 ? -10.217 27.239 16.376 1.00 37.18 95 ALA A O 1
ATOM 649 N N . ASN A 1 95 ? -9.725 25.309 17.413 1.00 36.68 96 ASN A N 1
ATOM 650 C CA . ASN A 1 95 ? -10.032 24.429 16.287 1.00 38.00 96 ASN A CA 1
ATOM 651 C C . ASN A 1 95 ? -9.179 24.554 15.033 1.00 36.38 96 ASN A C 1
ATOM 652 O O . ASN A 1 95 ? -9.647 24.369 13.896 1.00 35.29 96 ASN A O 1
ATOM 657 N N . LYS A 1 96 ? -7.910 24.849 15.265 1.00 34.14 97 LYS A N 1
ATOM 658 C CA . LYS A 1 96 ? -6.928 24.958 14.212 1.00 32.00 97 LYS A CA 1
ATOM 659 C C . LYS A 1 96 ? -6.111 23.690 14.443 1.00 30.50 97 LYS A C 1
ATOM 660 O O . LYS A 1 96 ? -5.552 23.488 15.528 1.00 30.67 97 LYS A O 1
ATOM 666 N N . HIS A 1 97 ? -6.101 22.814 13.442 1.00 27.90 98 HIS A N 1
ATOM 667 C CA . HIS A 1 97 ? -5.408 21.532 13.529 1.00 26.26 98 HIS A CA 1
ATOM 668 C C . HIS A 1 97 ? -4.257 21.334 12.542 1.00 22.83 98 HIS A C 1
ATOM 669 O O . HIS A 1 97 ? -3.596 20.300 12.578 1.00 22.47 98 HIS A O 1
ATOM 676 N N . LYS A 1 98 ? -4.029 22.305 11.660 1.00 19.98 99 LYS A N 1
ATOM 677 C CA . LYS A 1 98 ? -2.954 22.208 10.674 1.00 18.85 99 LYS A CA 1
ATOM 678 C C . LYS A 1 98 ? -1.965 23.346 10.860 1.00 17.82 99 LYS A C 1
ATOM 679 O O . LYS A 1 98 ? -2.321 24.527 10.822 1.00 18.15 99 LYS A O 1
ATOM 685 N N . PHE A 1 99 ? -0.703 22.967 10.996 1.00 18.19 100 PHE A N 1
ATOM 686 C CA . PHE A 1 99 ? 0.368 23.911 11.258 1.00 16.57 100 PHE A CA 1
ATOM 687 C C . PHE A 1 99 ? 1.578 23.833 10.354 1.00 15.56 100 PHE A C 1
ATOM 688 O O . PHE A 1 99 ? 2.014 22.746 9.965 1.00 16.79 100 PHE A O 1
ATOM 696 N N . LEU A 1 100 ? 2.104 25.004 10.024 1.00 14.14 101 LEU A N 1
ATOM 697 C CA . LEU A 1 100 ? 3.332 25.122 9.264 1.00 14.44 101 LEU A CA 1
ATOM 698 C C . LEU A 1 100 ? 4.238 25.634 10.362 1.00 14.80 101 LEU A C 1
ATOM 699 O O . LEU A 1 100 ? 4.026 26.737 10.852 1.00 16.00 101 LEU A O 1
ATOM 704 N N . ILE A 1 101 ? 5.153 24.804 10.844 1.00 16.21 102 ILE A N 1
ATOM 705 C CA . ILE A 1 101 ? 6.062 25.236 11.904 1.00 14.73 102 ILE A CA 1
ATOM 706 C C . ILE A 1 101 ? 7.372 25.559 11.224 1.00 13.20 102 ILE A C 1
ATOM 707 O O . ILE A 1 101 ? 8.072 24.694 10.726 1.00 13.98 102 ILE A O 1
ATOM 712 N N . ASP A 1 102 ? 7.638 26.842 11.128 1.00 12.97 103 ASP A N 1
ATOM 713 C CA . ASP A 1 102 ? 8.807 27.330 10.453 1.00 13.68 103 ASP A CA 1
ATOM 714 C C . ASP A 1 102 ? 9.992 27.573 11.395 1.00 13.20 103 ASP A C 1
ATOM 715 O O . ASP A 1 102 ? 9.859 28.201 12.444 1.00 14.10 103 ASP A O 1
ATOM 720 N N . GLY A 1 103 ? 11.132 26.989 11.043 1.00 12.06 104 GLY A N 1
ATOM 721 C CA . GLY A 1 103 ? 12.333 27.163 11.839 1.00 12.18 104 GLY A CA 1
ATOM 722 C C . GLY A 1 103 ? 12.487 26.208 13.002 1.00 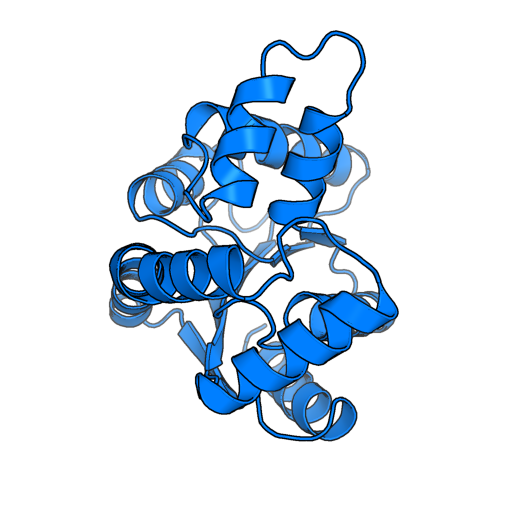10.28 104 GLY A C 1
ATOM 723 O O . GLY A 1 103 ? 13.268 26.446 13.907 1.00 10.77 104 GLY A O 1
ATOM 724 N N . PHE A 1 104 ? 11.748 25.114 12.975 1.0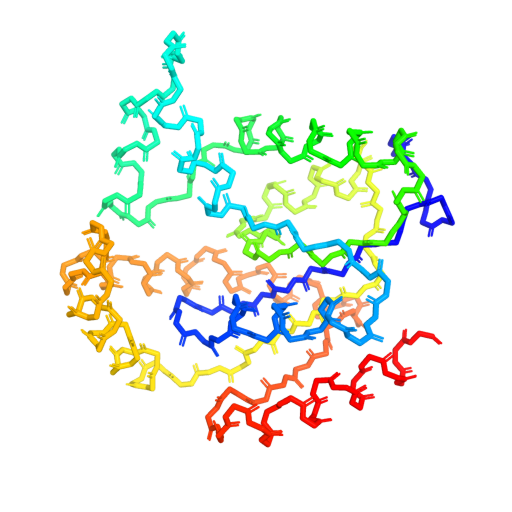0 11.36 105 PHE A N 1
ATOM 725 C CA . PHE A 1 104 ? 11.832 24.130 14.034 1.00 12.04 105 PHE A CA 1
ATOM 726 C C . PHE A 1 104 ? 11.507 22.810 13.378 1.00 12.20 105 PHE A C 1
ATOM 727 O O . PHE A 1 104 ? 10.601 22.754 12.558 1.00 12.79 105 PHE A O 1
ATOM 735 N N . PRO A 1 105 ? 12.233 21.726 13.725 1.00 13.14 106 PRO A N 1
ATOM 736 C CA . PRO A 1 105 ? 13.337 21.635 14.692 1.00 12.28 106 PRO A CA 1
ATOM 737 C C . PRO A 1 105 ? 14.685 21.987 14.104 1.00 13.36 106 PRO A C 1
ATOM 738 O O . PRO A 1 105 ? 15.007 21.602 12.977 1.00 15.75 106 PRO A O 1
ATOM 742 N N . ARG A 1 106 ? 15.497 22.679 14.884 1.00 12.86 107 ARG A N 1
ATOM 743 C CA . ARG A 1 106 ? 16.805 23.092 14.413 1.00 12.49 107 ARG A CA 1
ATOM 744 C C . ARG A 1 106 ? 17.943 22.335 15.062 1.00 12.03 107 ARG A C 1
ATOM 745 O O . ARG A 1 106 ? 19.099 22.611 14.805 1.00 13.43 107 ARG A O 1
ATOM 753 N N . LYS A 1 107 ? 17.602 21.347 15.872 1.00 13.37 108 LYS A N 1
ATOM 754 C CA . LYS A 1 107 ? 18.600 20.558 16.573 1.00 14.00 108 LYS A CA 1
ATOM 755 C C . LYS A 1 107 ? 17.961 19.207 16.814 1.00 15.24 108 LYS A C 1
ATOM 756 O O . LYS A 1 107 ? 16.740 19.115 16.959 1.00 17.64 108 LYS A O 1
ATOM 762 N N . MET A 1 108 ? 18.766 18.151 16.813 1.00 16.40 109 MET A N 1
ATOM 763 C CA . MET A 1 108 ? 18.251 16.803 17.007 1.00 16.38 109 MET A CA 1
ATOM 764 C C . MET A 1 108 ? 17.432 16.582 18.270 1.00 17.02 109 MET A C 1
ATOM 765 O O . MET A 1 108 ? 16.412 15.886 18.230 1.00 17.51 109 MET A O 1
ATOM 770 N N . ASP A 1 109 ? 17.878 17.152 19.390 1.00 16.50 110 ASP A N 1
ATOM 771 C CA . ASP A 1 109 ? 17.160 16.961 20.631 1.00 16.68 110 ASP A CA 1
ATOM 772 C C . ASP A 1 109 ? 15.732 17.441 20.545 1.00 17.57 110 ASP A C 1
ATOM 773 O O . ASP A 1 109 ? 14.813 16.668 20.791 1.00 18.55 110 ASP A O 1
ATOM 778 N N . GLN A 1 110 ? 15.534 18.671 20.084 1.00 17.93 111 GLN A N 1
ATOM 779 C CA . GLN A 1 110 ? 14.184 19.213 19.977 1.00 18.55 111 GLN A CA 1
ATOM 780 C C . GLN A 1 110 ? 13.355 18.503 18.916 1.00 17.99 111 GLN A C 1
ATOM 781 O O . GLN A 1 110 ? 12.127 18.450 19.012 1.00 19.95 111 GLN A O 1
ATOM 787 N N . ALA A 1 111 ? 14.021 17.913 17.930 1.00 17.36 112 ALA A N 1
ATOM 788 C CA . ALA A 1 111 ? 13.324 17.178 16.886 1.00 15.99 112 ALA A CA 1
ATOM 789 C C . ALA A 1 111 ? 12.713 15.917 17.477 1.00 15.98 112 ALA A C 1
ATOM 790 O O . ALA A 1 111 ? 11.536 15.606 17.264 1.00 17.62 112 ALA A O 1
ATOM 792 N N . ILE A 1 112 ? 13.521 15.180 18.224 1.00 17.17 113 ILE A N 1
ATOM 793 C CA . ILE A 1 112 ? 13.047 13.939 18.840 1.00 18.87 113 ILE A CA 1
ATOM 794 C C . ILE A 1 112 ? 12.035 14.210 19.960 1.00 17.64 113 ILE A C 1
ATOM 795 O O . ILE A 1 112 ? 11.025 13.529 20.058 1.00 20.03 113 ILE A O 1
ATOM 800 N N . SER A 1 113 ? 12.282 15.221 20.774 1.00 17.51 114 SER A N 1
ATOM 801 C CA . SER A 1 113 ? 11.359 15.546 21.842 1.00 18.63 114 SER A CA 1
ATOM 802 C C . SER A 1 113 ? 10.010 15.936 21.278 1.00 19.46 114 SER A C 1
ATOM 803 O O . SER A 1 113 ? 8.970 15.462 21.750 1.00 21.23 114 SER A O 1
ATOM 806 N N . PHE A 1 114 ? 10.014 16.770 20.245 1.00 19.20 115 PHE A N 1
ATOM 807 C CA . PHE A 1 114 ? 8.765 17.216 19.641 1.00 18.19 115 PHE A CA 1
ATOM 808 C C . PHE A 1 114 ? 7.935 16.053 19.137 1.00 19.61 115 PHE A C 1
ATOM 809 O O . PHE A 1 114 ? 6.767 15.899 19.494 1.00 19.90 115 PHE A O 1
ATOM 817 N N . GLU A 1 115 ? 8.534 15.243 18.281 1.00 20.65 116 GLU A N 1
ATOM 818 C CA . GLU A 1 115 ? 7.817 14.131 17.708 1.00 21.89 116 GLU A CA 1
ATOM 819 C C . GLU A 1 115 ? 7.383 13.103 18.724 1.00 23.16 116 GLU A C 1
ATOM 820 O O . GLU A 1 115 ? 6.358 12.467 18.544 1.00 24.08 116 GLU A O 1
ATOM 826 N N . ARG A 1 116 ? 8.118 12.972 19.819 1.00 23.73 117 ARG A N 1
ATOM 827 C CA . ARG A 1 116 ? 7.733 11.992 20.821 1.00 26.65 117 ARG A CA 1
ATOM 828 C C . ARG A 1 116 ? 6.729 12.494 21.877 1.00 25.70 117 ARG A C 1
ATOM 829 O O . ARG A 1 116 ? 5.834 11.751 22.288 1.00 27.01 117 ARG A O 1
ATOM 837 N N . ASP A 1 117 ? 6.821 13.766 22.249 1.00 25.68 118 ASP A N 1
ATOM 838 C CA . ASP A 1 117 ? 5.928 14.332 23.249 1.00 25.09 118 ASP A CA 1
ATOM 839 C C . ASP A 1 117 ? 4.733 15.083 22.712 1.00 25.60 118 ASP A C 1
ATOM 840 O O . ASP A 1 117 ? 3.699 15.126 23.356 1.00 26.33 118 ASP A O 1
ATOM 845 N N . ILE A 1 118 ? 4.856 15.675 21.536 1.00 24.76 119 ILE A N 1
ATOM 846 C CA . ILE A 1 118 ? 3.757 16.453 20.996 1.00 23.56 119 ILE A CA 1
ATOM 847 C C . ILE A 1 118 ? 3.038 15.727 19.890 1.00 23.46 119 ILE A C 1
ATOM 848 O O . ILE A 1 118 ? 1.920 15.254 20.089 1.00 23.75 119 ILE A O 1
ATOM 853 N N . VAL A 1 119 ? 3.680 15.599 18.735 1.00 22.68 120 VAL A N 1
ATOM 854 C CA . VAL A 1 119 ? 3.061 14.898 17.617 1.00 22.05 120 VAL A CA 1
ATOM 855 C C . VAL A 1 119 ? 4.092 14.604 16.532 1.00 22.51 120 VAL A C 1
ATOM 856 O O . VAL A 1 119 ? 5.108 15.301 16.409 1.00 21.28 120 VAL A O 1
ATOM 860 N N . GLU A 1 120 ? 3.900 13.498 15.830 1.00 22.29 121 GLU A N 1
ATOM 861 C CA . GLU A 1 120 ? 4.813 13.154 14.767 1.00 23.66 121 GLU A CA 1
ATOM 862 C C . GLU A 1 120 ? 4.425 14.011 13.575 1.00 22.54 121 GLU A C 1
ATOM 863 O O . GLU A 1 120 ? 3.245 14.126 13.256 1.00 23.44 121 GLU A O 1
ATOM 869 N N . SER A 1 121 ? 5.403 14.639 12.935 1.00 22.53 122 SER A N 1
ATOM 870 C CA . SER A 1 121 ? 5.131 15.490 11.786 1.00 20.84 122 SER A CA 1
ATOM 871 C C . SER A 1 121 ? 4.687 14.708 10.552 1.00 21.04 122 SER A C 1
ATOM 872 O O . SER A 1 121 ? 4.980 13.516 10.418 1.00 21.32 122 SER A O 1
ATOM 875 N N . LYS A 1 122 ? 3.950 15.382 9.676 1.00 19.95 123 LYS A N 1
ATOM 876 C CA . LYS A 1 122 ? 3.479 14.808 8.423 1.00 21.23 123 LYS A CA 1
ATOM 877 C C . LYS A 1 122 ? 4.687 14.698 7.503 1.00 22.35 123 LYS A C 1
ATOM 878 O O . LYS A 1 122 ? 5.030 13.615 7.023 1.00 23.20 123 LYS A O 1
ATOM 884 N N . PHE A 1 123 ? 5.293 15.846 7.215 1.00 20.48 124 PHE A N 1
ATOM 885 C CA . PHE A 1 123 ? 6.479 15.892 6.387 1.00 19.22 124 PHE A CA 1
ATOM 886 C C . PHE A 1 123 ? 7.225 17.194 6.630 1.00 17.99 124 PHE A C 1
ATOM 887 O O . PHE A 1 123 ? 6.731 18.094 7.308 1.00 17.42 124 PHE A O 1
ATOM 895 N N . ILE A 1 124 ? 8.463 17.223 6.163 1.00 17.79 125 ILE A N 1
ATOM 896 C CA . ILE A 1 124 ? 9.334 18.373 6.277 1.00 17.96 125 ILE A CA 1
ATOM 897 C C . ILE A 1 124 ? 9.454 19.025 4.889 1.00 18.38 125 ILE A C 1
ATOM 898 O O . ILE A 1 124 ? 9.646 18.343 3.871 1.00 18.29 125 ILE A O 1
ATOM 903 N N . LEU A 1 125 ? 9.228 20.329 4.843 1.00 16.60 126 LEU A N 1
ATOM 904 C CA . LEU A 1 125 ? 9.368 21.090 3.623 1.00 14.95 126 LEU A CA 1
ATOM 905 C C . LEU A 1 125 ? 10.720 21.784 3.830 1.00 15.62 126 LEU A C 1
ATOM 906 O O . LEU A 1 125 ? 10.873 22.622 4.728 1.00 15.49 126 LEU A O 1
ATOM 911 N N . PHE A 1 126 ? 11.717 21.365 3.055 1.00 15.39 127 PHE A N 1
ATOM 912 C CA . PHE A 1 126 ? 13.070 21.894 3.158 1.00 14.71 127 PHE A CA 1
ATOM 913 C C . PHE A 1 126 ? 13.426 22.816 2.010 1.00 14.83 127 PHE A C 1
ATOM 914 O O . PHE A 1 126 ? 13.429 22.403 0.851 1.00 14.54 127 PHE A O 1
ATOM 922 N N . PHE A 1 127 ? 13.753 24.060 2.339 1.00 14.15 128 PHE A N 1
ATOM 923 C CA . PHE A 1 127 ? 14.134 25.040 1.336 1.00 15.49 128 PHE A CA 1
ATOM 924 C C . PHE A 1 127 ? 15.620 24.977 1.107 1.00 16.96 128 PHE A C 1
ATOM 925 O O . PHE A 1 127 ? 16.405 25.569 1.840 1.00 18.00 128 PHE A O 1
ATOM 933 N N . ASP A 1 128 ? 15.987 24.200 0.100 1.00 17.32 129 ASP A N 1
ATOM 934 C CA . ASP A 1 128 ? 17.363 23.986 -0.290 1.00 17.40 129 ASP A CA 1
ATOM 935 C C . ASP A 1 128 ? 17.850 25.313 -0.852 1.00 16.82 129 ASP A C 1
ATOM 936 O O . ASP A 1 128 ? 17.364 25.771 -1.874 1.00 17.44 129 ASP A O 1
ATOM 941 N N . CYS A 1 129 ? 18.836 25.914 -0.206 1.00 16.32 130 CYS A N 1
ATOM 942 C CA . CYS A 1 129 ? 19.286 27.231 -0.618 1.00 16.01 130 CYS A CA 1
ATOM 943 C C . CYS A 1 129 ? 20.793 27.455 -0.585 1.00 15.17 130 CYS A C 1
ATOM 944 O O . CYS A 1 129 ? 21.447 27.136 0.408 1.00 17.24 130 CYS A O 1
ATOM 947 N N . PRO A 1 130 ? 21.378 27.977 -1.683 1.00 15.84 131 PRO A N 1
ATOM 948 C CA . PRO A 1 130 ? 22.828 28.212 -1.674 1.00 13.70 131 PRO A CA 1
ATOM 949 C C . PRO A 1 130 ? 23.084 29.302 -0.646 1.00 12.94 131 PRO A C 1
ATOM 950 O O . PRO A 1 130 ? 22.286 30.234 -0.514 1.00 13.81 131 PRO A O 1
ATOM 954 N N . GLU A 1 131 ? 24.223 29.242 0.025 1.00 12.84 132 GLU A N 1
ATOM 955 C CA . GLU A 1 131 ? 24.533 30.235 1.039 1.00 12.26 132 GLU A CA 1
ATOM 956 C C . GLU A 1 131 ? 24.722 31.640 0.540 1.00 13.65 132 GLU A C 1
ATOM 957 O O . GLU A 1 131 ? 24.385 32.582 1.238 1.00 15.14 132 GLU A O 1
ATOM 963 N N . ASP A 1 132 ? 25.292 31.803 -0.645 1.00 13.06 133 ASP A N 1
ATOM 964 C CA . ASP A 1 132 ? 25.488 33.147 -1.174 1.00 12.40 133 ASP A CA 1
ATOM 965 C C . ASP A 1 132 ? 24.139 33.818 -1.407 1.00 12.33 133 ASP A C 1
ATOM 966 O O . ASP A 1 132 ? 24.015 35.027 -1.275 1.00 12.93 133 ASP A O 1
ATOM 971 N N . ILE A 1 133 ? 23.126 33.024 -1.729 1.00 12.53 134 ILE A N 1
ATOM 972 C CA . ILE A 1 133 ? 21.791 33.554 -1.963 1.00 12.47 134 ILE A CA 1
ATOM 973 C C . ILE A 1 133 ? 21.193 33.961 -0.620 1.00 13.39 134 ILE A C 1
ATOM 974 O O . ILE A 1 133 ? 20.649 35.057 -0.478 1.00 14.24 134 ILE A O 1
ATOM 979 N N . MET A 1 134 ? 21.295 33.075 0.366 1.00 12.81 135 MET A N 1
ATOM 980 C CA . MET A 1 134 ? 20.793 33.368 1.696 1.00 13.49 135 MET A CA 1
ATOM 981 C C . MET A 1 134 ? 21.477 34.616 2.238 1.00 14.08 135 MET A C 1
ATOM 982 O O . MET A 1 134 ? 20.824 35.488 2.800 1.00 14.99 135 MET A O 1
ATOM 987 N N . LEU A 1 135 ? 22.777 34.738 2.000 1.00 14.35 136 LEU A N 1
ATOM 988 C CA . LEU A 1 135 ? 23.536 35.885 2.490 1.00 15.35 136 LEU A CA 1
ATOM 989 C C . LEU A 1 135 ? 23.069 37.219 1.917 1.00 16.06 136 LEU A C 1
ATOM 990 O O . LEU A 1 135 ? 22.896 38.190 2.657 1.00 14.96 136 LEU A O 1
ATOM 995 N N . GLU A 1 136 ? 22.860 37.280 0.605 1.00 16.63 137 GLU A N 1
ATOM 996 C CA . GLU A 1 136 ? 22.406 38.519 0.002 1.00 18.91 137 GLU A CA 1
ATOM 997 C C . GLU A 1 136 ? 21.010 38.901 0.482 1.00 17.84 137 GLU A C 1
ATOM 998 O O . GLU A 1 136 ? 20.740 40.080 0.695 1.00 19.64 137 GLU A O 1
ATOM 1004 N N . ARG A 1 137 ? 20.136 37.913 0.670 1.00 16.66 138 ARG A N 1
ATOM 1005 C CA . ARG A 1 137 ? 18.782 38.183 1.173 1.00 16.03 138 ARG A CA 1
ATOM 1006 C C . ARG A 1 137 ? 18.781 38.707 2.610 1.00 15.73 138 ARG A C 1
ATOM 1007 O O . ARG A 1 137 ? 17.982 39.573 2.951 1.00 16.99 138 ARG A O 1
ATOM 1015 N N . LEU A 1 138 ? 19.667 38.186 3.452 1.00 15.85 139 LEU A N 1
ATOM 1016 C CA . LEU A 1 138 ? 19.752 38.623 4.839 1.00 14.39 139 LEU A CA 1
ATOM 1017 C C . LEU A 1 138 ? 20.339 40.017 4.972 1.00 16.68 139 LEU A C 1
ATOM 1018 O O . LEU A 1 138 ? 19.936 40.785 5.847 1.00 16.47 139 LEU A O 1
ATOM 1023 N N . LEU A 1 139 ? 21.309 40.350 4.126 1.00 18.05 140 LEU A N 1
ATOM 1024 C CA . LEU A 1 139 ? 21.904 41.685 4.179 1.00 20.40 140 LEU A CA 1
ATOM 1025 C C . LEU A 1 139 ? 20.858 42.692 3.724 1.00 22.42 140 LEU A C 1
ATOM 1026 O O . LEU A 1 139 ? 20.730 43.766 4.306 1.00 23.30 140 LEU A O 1
ATOM 1031 N N . GLU A 1 140 ? 20.091 42.321 2.701 1.00 23.11 141 GLU A N 1
ATOM 1032 C CA . GLU A 1 140 ? 19.017 43.169 2.205 1.00 25.24 141 GLU A CA 1
ATOM 1033 C C . GLU A 1 140 ? 17.948 43.311 3.290 1.00 25.03 141 GLU A C 1
ATOM 1034 O O . GLU A 1 140 ? 17.453 44.411 3.543 1.00 26.69 141 GLU A O 1
ATOM 1040 N N . ARG A 1 141 ? 17.612 42.200 3.943 1.00 23.25 142 ARG A N 1
ATOM 1041 C CA . ARG A 1 141 ? 16.618 42.200 5.009 1.00 22.44 142 ARG A CA 1
ATOM 1042 C C . ARG A 1 141 ? 17.103 43.024 6.189 1.00 23.35 142 ARG A C 1
ATOM 1043 O O . ARG A 1 141 ? 16.315 43.706 6.827 1.00 23.89 142 ARG A O 1
ATOM 1051 N N . GLY A 1 142 ? 18.396 42.963 6.478 1.00 24.60 143 GLY A N 1
ATOM 1052 C CA . GLY A 1 142 ? 18.945 43.731 7.577 1.00 28.80 143 GLY A CA 1
ATOM 1053 C C . GLY A 1 142 ? 18.700 45.212 7.369 1.00 33.00 143 GLY A C 1
ATOM 1054 O O . GLY A 1 142 ? 18.320 45.925 8.297 1.00 34.59 143 GLY A O 1
ATOM 1055 N N . LYS A 1 143 ? 18.897 45.673 6.140 1.00 35.76 144 LYS A N 1
ATOM 1056 C CA . LYS A 1 143 ? 18.683 47.082 5.797 1.00 39.71 144 LYS A CA 1
ATOM 1057 C C . LYS A 1 143 ? 17.195 47.439 5.815 1.00 40.03 144 LYS A C 1
ATOM 1058 O O . LYS A 1 143 ? 16.802 48.491 6.324 1.00 40.78 144 LYS A O 1
ATOM 1064 N N . THR A 1 144 ? 16.385 46.572 5.215 1.00 39.90 145 THR A N 1
ATOM 1065 C CA . THR A 1 144 ? 14.947 46.773 5.138 1.00 39.70 145 THR A CA 1
ATOM 1066 C C . THR A 1 144 ? 14.276 46.778 6.514 1.00 39.22 145 THR A C 1
ATOM 1067 O O . THR A 1 144 ? 13.705 47.789 6.923 1.00 39.68 145 THR A O 1
ATOM 1071 N N . SER A 1 145 ? 14.394 45.675 7.246 1.00 37.14 146 SER A N 1
ATOM 1072 C CA . SER A 1 145 ? 13.748 45.556 8.540 1.00 35.66 146 SER A CA 1
ATOM 1073 C C . SER A 1 145 ? 14.533 45.879 9.804 1.00 35.64 146 SER A C 1
ATOM 1074 O O . SER A 1 145 ? 13.937 46.154 10.849 1.00 36.87 146 SER A O 1
ATOM 1077 N N . GLY A 1 146 ? 15.853 45.824 9.746 1.00 34.23 147 GLY A N 1
ATOM 1078 C CA . GLY A 1 146 ? 16.621 46.130 10.940 1.00 34.41 147 GLY A CA 1
ATOM 1079 C C . GLY A 1 146 ? 16.542 45.135 12.099 1.00 34.08 147 GLY A C 1
ATOM 1080 O O . GLY A 1 146 ? 16.615 45.536 13.273 1.00 34.94 147 GLY A O 1
ATOM 1081 N N . ARG A 1 147 ? 16.392 43.844 11.788 1.00 31.72 148 ARG A N 1
ATOM 1082 C CA . ARG A 1 147 ? 16.358 42.799 12.817 1.00 27.43 148 ARG A CA 1
ATOM 1083 C C . ARG A 1 147 ? 17.751 42.800 13.413 1.00 26.21 148 ARG A C 1
ATOM 1084 O O . ARG A 1 147 ? 18.741 42.854 12.676 1.00 25.26 148 ARG A O 1
ATOM 1092 N N . SER A 1 148 ? 17.839 42.693 14.730 1.00 26.09 149 SER A N 1
ATOM 1093 C CA . SER A 1 148 ? 19.129 42.713 15.414 1.00 25.69 149 SER A CA 1
ATOM 1094 C C . SER A 1 148 ? 20.188 41.740 14.876 1.00 24.17 149 SER A C 1
ATOM 1095 O O . SER A 1 148 ? 21.339 42.131 14.673 1.00 27.55 149 SER A O 1
ATOM 1098 N N . ASP A 1 149 ? 19.807 40.483 14.662 1.00 21.39 150 ASP A N 1
ATOM 1099 C CA . ASP A 1 149 ? 20.724 39.462 14.171 1.00 18.25 150 ASP A CA 1
ATOM 1100 C C . ASP A 1 149 ? 21.006 39.464 12.666 1.00 17.15 150 ASP A C 1
ATOM 1101 O O . ASP A 1 149 ? 21.753 38.622 12.173 1.00 17.41 150 ASP A O 1
ATOM 1106 N N . ASP A 1 150 ? 20.438 40.410 11.934 1.00 16.78 151 ASP A N 1
ATOM 1107 C CA . ASP A 1 150 ? 20.678 40.468 10.501 1.00 17.66 151 ASP A CA 1
ATOM 1108 C C . ASP A 1 150 ? 21.896 41.322 10.183 1.00 17.97 151 ASP A C 1
ATOM 1109 O O . ASP A 1 150 ? 21.866 42.183 9.312 1.00 20.13 151 ASP A O 1
ATOM 1114 N N . ASN A 1 151 ? 22.968 41.060 10.908 1.00 18.05 152 ASN A N 1
ATOM 1115 C CA . ASN A 1 151 ? 24.230 41.765 10.747 1.00 18.86 152 ASN A CA 1
ATOM 1116 C C . ASN A 1 151 ? 25.216 40.674 10.353 1.00 18.58 152 ASN A C 1
ATOM 1117 O O . ASN A 1 151 ? 25.054 39.528 10.761 1.00 19.67 152 ASN A O 1
ATOM 1122 N N . ILE A 1 152 ? 26.247 41.023 9.593 1.00 19.99 153 ILE A N 1
ATOM 1123 C CA . ILE A 1 152 ? 27.207 40.027 9.118 1.00 20.83 153 ILE A CA 1
ATOM 1124 C C . ILE A 1 152 ? 27.843 39.127 10.178 1.00 20.43 153 ILE A C 1
ATOM 1125 O O . ILE A 1 152 ? 27.996 37.928 9.951 1.00 21.14 153 ILE A O 1
ATOM 1130 N N . GLU A 1 153 ? 28.162 39.674 11.344 1.00 19.59 154 GLU A N 1
ATOM 1131 C CA . GLU A 1 153 ? 28.777 38.867 12.388 1.00 20.65 154 GLU A CA 1
ATOM 1132 C C . GLU A 1 153 ? 27.830 37.758 12.861 1.00 17.04 154 GLU A C 1
ATOM 1133 O O . GLU A 1 153 ? 28.209 36.593 12.924 1.00 16.73 154 GLU A O 1
ATOM 1139 N N . SER A 1 154 ? 26.590 38.116 13.162 1.00 17.12 155 SER A N 1
ATOM 1140 C CA . SER A 1 154 ? 25.607 37.139 13.618 1.00 15.78 155 SER A CA 1
ATOM 1141 C C . SER A 1 154 ? 25.181 36.212 12.479 1.00 15.39 155 SER A C 1
ATOM 1142 O O . SER A 1 154 ? 24.870 35.044 12.706 1.00 15.32 155 SER A O 1
ATOM 1145 N N . ILE A 1 155 ? 25.157 36.742 11.259 1.00 15.85 156 ILE A N 1
ATOM 1146 C CA . ILE A 1 155 ? 24.777 35.959 10.088 1.00 15.48 156 ILE A CA 1
ATOM 1147 C C . ILE A 1 155 ? 25.763 34.807 9.872 1.00 16.11 156 ILE A C 1
ATOM 1148 O O . ILE A 1 155 ? 25.353 33.685 9.603 1.00 15.70 156 ILE A O 1
ATOM 1153 N N . LYS A 1 156 ? 27.061 35.071 10.017 1.00 15.93 157 LYS A N 1
ATOM 1154 C CA . LYS A 1 156 ? 28.059 34.011 9.864 1.00 14.58 157 LYS A CA 1
ATOM 1155 C C . LYS A 1 156 ? 27.822 32.924 10.905 1.00 15.36 157 LYS A C 1
ATOM 1156 O O . LYS A 1 156 ? 27.911 31.737 10.590 1.00 14.75 157 LYS A O 1
ATOM 1162 N N . LYS A 1 157 ? 27.539 33.332 12.148 1.00 14.47 158 LYS A N 1
ATOM 1163 C CA . LYS A 1 157 ? 27.257 32.395 13.230 1.00 14.25 158 LYS A CA 1
ATOM 1164 C C . LYS A 1 157 ? 25.997 31.568 12.940 1.00 12.92 158 LYS A C 1
ATOM 1165 O O . LYS A 1 157 ? 25.958 30.376 13.230 1.00 13.64 158 LYS A O 1
ATOM 1171 N N . ARG A 1 158 ? 24.969 32.207 12.381 1.00 13.07 159 ARG A N 1
ATOM 1172 C CA . ARG A 1 158 ? 23.721 31.528 12.016 1.00 11.83 159 ARG A CA 1
ATOM 1173 C C . ARG A 1 158 ? 23.964 30.489 10.913 1.00 12.27 159 ARG A C 1
ATOM 1174 O O . ARG A 1 158 ? 23.440 29.376 10.990 1.00 13.66 159 ARG A O 1
ATOM 1182 N N . PHE A 1 159 ? 24.779 30.834 9.912 1.00 12.50 160 PHE A N 1
ATOM 1183 C CA . PHE A 1 159 ? 25.126 29.895 8.831 1.00 12.85 160 PHE A CA 1
ATOM 1184 C C . PHE A 1 159 ? 25.887 28.699 9.406 1.00 13.02 160 PHE A C 1
ATOM 1185 O O . PHE A 1 159 ? 25.581 27.558 9.087 1.00 14.47 160 PHE A O 1
ATOM 1193 N N . ASN A 1 160 ? 26.830 28.963 10.314 1.00 14.50 161 ASN A N 1
ATOM 1194 C CA . ASN A 1 160 ? 27.626 27.902 10.953 1.00 15.71 161 ASN A CA 1
ATOM 1195 C C . ASN A 1 160 ? 26.764 26.927 11.740 1.00 14.67 161 ASN A C 1
ATOM 1196 O O . ASN A 1 160 ? 26.922 25.707 11.635 1.00 13.31 161 ASN A O 1
ATOM 1201 N N . THR A 1 161 ? 25.870 27.484 12.550 1.00 14.98 162 THR A N 1
ATOM 1202 C CA . THR A 1 161 ? 24.949 26.708 13.368 1.00 14.56 162 THR A CA 1
ATOM 1203 C C . THR A 1 161 ? 24.062 25.903 12.447 1.00 13.94 162 THR A C 1
ATOM 1204 O O . THR A 1 161 ? 23.850 24.716 12.658 1.00 15.26 162 THR A O 1
ATOM 1208 N N . PHE A 1 162 ? 23.604 26.537 11.377 1.00 14.60 163 PHE A N 1
ATOM 1209 C CA . PHE A 1 162 ? 22.744 25.865 10.429 1.00 15.41 163 PHE A CA 1
ATOM 1210 C C . PHE A 1 162 ? 23.428 24.611 9.880 1.00 16.48 163 PHE A C 1
ATOM 1211 O O . PHE A 1 162 ? 22.868 23.503 9.908 1.00 15.89 163 PHE A O 1
ATOM 1219 N N . LYS A 1 163 ? 24.660 24.779 9.429 1.00 18.26 164 LYS A N 1
ATOM 1220 C CA . LYS A 1 163 ? 25.397 23.660 8.860 1.00 21.98 164 LYS A CA 1
ATOM 1221 C C . LYS A 1 163 ? 25.752 22.575 9.865 1.00 21.66 164 LYS A C 1
ATOM 1222 O O . LYS A 1 163 ? 25.478 21.392 9.638 1.00 21.77 164 LYS A O 1
ATOM 1228 N N . GLU A 1 164 ? 26.323 22.990 10.990 1.00 21.44 165 GLU A N 1
ATOM 1229 C CA . GLU A 1 164 ? 26.759 22.064 12.021 1.00 22.35 165 GLU A CA 1
ATOM 1230 C C . GLU A 1 164 ? 25.640 21.411 12.820 1.00 20.87 165 GLU A C 1
ATOM 1231 O O . GLU A 1 164 ? 25.636 20.198 13.040 1.00 18.97 165 GLU A O 1
ATOM 1237 N N . THR A 1 165 ? 24.659 22.212 13.203 1.00 19.72 166 THR A N 1
ATOM 1238 C CA . THR A 1 165 ? 23.584 21.733 14.048 1.00 17.75 166 THR A CA 1
ATOM 1239 C C . THR A 1 165 ? 22.278 21.390 13.371 1.00 16.24 166 THR A C 1
ATOM 1240 O O . THR A 1 165 ? 21.698 20.326 13.618 1.00 15.96 166 THR A O 1
ATOM 1244 N N . SER A 1 166 ? 21.829 22.260 12.485 1.00 16.23 167 SER A N 1
ATOM 1245 C CA . SER A 1 166 ? 20.550 22.036 11.856 1.00 16.80 167 SER A CA 1
ATOM 1246 C C . SER A 1 166 ? 20.532 21.035 10.727 1.00 17.09 167 SER A C 1
ATOM 1247 O O . SER A 1 166 ? 19.611 20.223 10.644 1.00 15.73 167 SER A O 1
ATOM 1250 N N . MET A 1 167 ? 21.564 21.041 9.886 1.00 18.33 168 MET A N 1
ATOM 1251 C CA . MET A 1 167 ? 21.602 20.091 8.775 1.00 18.74 168 MET A CA 1
ATOM 1252 C C . MET A 1 167 ? 21.453 18.624 9.205 1.00 19.02 168 MET A C 1
ATOM 1253 O O . MET A 1 167 ? 20.744 17.852 8.550 1.00 18.99 168 MET A O 1
ATOM 1258 N N . PRO A 1 168 ? 22.086 18.219 10.327 1.00 19.02 169 PRO A N 1
ATOM 1259 C CA . PRO A 1 168 ? 21.932 16.820 10.746 1.00 17.75 169 PRO A CA 1
ATOM 1260 C C . PRO A 1 168 ? 20.463 16.411 10.933 1.00 17.66 169 PRO A C 1
ATOM 1261 O O . PRO A 1 168 ? 20.096 15.250 10.733 1.00 18.65 169 PRO A O 1
ATOM 1265 N N . VAL A 1 169 ? 19.614 17.384 11.253 1.00 17.31 170 VAL A N 1
ATOM 1266 C CA . VAL A 1 169 ? 18.195 17.127 11.447 1.00 16.84 170 VAL A CA 1
ATOM 1267 C C . VAL A 1 169 ? 17.531 16.800 10.105 1.00 16.53 170 VAL A C 1
ATOM 1268 O O . VAL A 1 169 ? 16.631 15.958 10.025 1.00 17.63 170 VAL A O 1
ATOM 1272 N N . ILE A 1 170 ? 17.996 17.450 9.048 1.00 16.98 171 ILE A N 1
ATOM 1273 C CA . ILE A 1 170 ? 17.462 17.223 7.713 1.00 17.48 171 ILE A CA 1
ATOM 1274 C C . ILE A 1 170 ? 17.837 15.815 7.276 1.00 17.67 171 ILE A C 1
ATOM 1275 O O . ILE A 1 170 ? 17.022 15.094 6.703 1.00 18.38 171 ILE A O 1
ATOM 1280 N N . GLU A 1 171 ? 19.080 15.435 7.559 1.00 20.31 172 GLU A N 1
ATOM 1281 C CA . GLU A 1 171 ? 19.597 14.109 7.225 1.00 21.68 172 GLU A CA 1
ATOM 1282 C C . GLU A 1 171 ? 18.791 13.054 7.967 1.00 22.41 172 GLU A C 1
ATOM 1283 O O . GLU A 1 171 ? 18.483 11.996 7.416 1.00 23.64 172 GLU A O 1
ATOM 1289 N N . TYR A 1 172 ? 18.439 13.353 9.216 1.00 21.64 173 TYR A N 1
ATOM 1290 C CA . TYR A 1 172 ? 17.644 12.444 10.031 1.00 20.60 173 TYR A CA 1
ATOM 1291 C C . TYR A 1 172 ? 16.274 12.176 9.407 1.00 20.53 173 TYR A C 1
ATOM 1292 O O . TYR A 1 172 ? 15.871 11.034 9.216 1.00 20.37 173 TYR A O 1
ATOM 1301 N N . PHE A 1 173 ? 15.551 13.236 9.082 1.00 19.43 174 PHE A N 1
ATOM 1302 C CA . PHE A 1 173 ? 14.237 13.063 8.507 1.00 19.36 174 PHE A CA 1
ATOM 1303 C C . PHE A 1 173 ? 14.296 12.500 7.115 1.00 19.97 174 PHE A C 1
ATOM 1304 O O . PHE A 1 173 ? 13.370 11.828 6.672 1.00 19.05 174 PHE A O 1
ATOM 1312 N N . GLU A 1 174 ? 15.406 12.741 6.436 1.00 21.74 175 GLU A N 1
ATOM 1313 C CA . GLU A 1 174 ? 15.568 12.250 5.089 1.00 25.18 175 GLU A CA 1
ATOM 1314 C C . GLU A 1 174 ? 15.605 10.731 5.085 1.00 26.56 175 GLU A C 1
ATOM 1315 O O . GLU A 1 174 ? 15.047 10.086 4.190 1.00 26.50 175 GLU A O 1
ATOM 1321 N N . THR A 1 175 ? 16.196 10.157 6.125 1.00 28.82 176 THR A N 1
ATOM 1322 C CA . THR A 1 175 ? 16.284 8.705 6.234 1.00 31.57 176 THR A CA 1
ATOM 1323 C C . THR A 1 175 ? 14.916 8.096 6.470 1.00 33.44 176 THR A C 1
ATOM 1324 O O . THR A 1 175 ? 14.736 6.889 6.338 1.00 35.10 176 THR A O 1
ATOM 1328 N N . LYS A 1 176 ? 13.971 8.918 6.900 1.00 34.11 177 LYS A N 1
ATOM 1329 C CA . LYS A 1 176 ? 12.631 8.433 7.158 1.00 35.23 177 LYS A CA 1
ATOM 1330 C C . LYS A 1 176 ? 11.742 8.829 5.992 1.00 36.57 177 LYS A C 1
ATOM 1331 O O . LYS A 1 176 ? 10.516 8.774 6.085 1.00 37.68 177 LYS A O 1
ATOM 1337 N N . SER A 1 177 ? 12.377 9.258 4.901 1.00 36.91 178 SER A N 1
ATOM 1338 C CA . SER A 1 177 ? 11.679 9.655 3.673 1.00 37.80 178 SER A CA 1
ATOM 1339 C C . SER A 1 177 ? 10.608 10.733 3.853 1.00 35.94 178 SER A C 1
ATOM 1340 O O . SER A 1 177 ? 9.646 10.803 3.077 1.00 37.19 178 SER A O 1
ATOM 1343 N N . LYS A 1 178 ? 10.806 11.611 4.830 1.00 32.60 179 LYS A N 1
ATOM 1344 C CA . LYS A 1 178 ? 9.832 12.653 5.104 1.00 28.62 179 LYS A CA 1
ATOM 1345 C C . LYS A 1 178 ? 10.255 14.027 4.629 1.00 24.99 179 LYS A C 1
ATOM 1346 O O . LYS A 1 178 ? 9.616 14.998 4.973 1.00 25.42 179 LYS A O 1
ATOM 1352 N N . VAL A 1 179 ? 11.331 14.134 3.866 1.00 23.40 180 VAL A N 1
ATOM 1353 C CA . VAL A 1 179 ? 11.769 15.449 3.415 1.00 20.20 180 VAL A CA 1
ATOM 1354 C C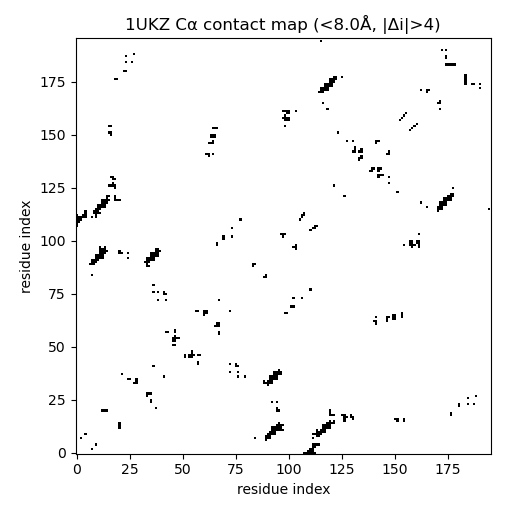 . VAL A 1 179 ? 11.413 15.735 1.951 1.00 20.53 180 VAL A C 1
ATOM 1355 O O . VAL A 1 179 ? 11.644 14.907 1.065 1.00 19.56 180 VAL A O 1
ATOM 1359 N N . VAL A 1 180 ? 10.809 16.899 1.722 1.00 21.14 181 VAL A N 1
ATOM 1360 C CA . VAL A 1 180 ? 10.431 17.374 0.390 1.00 19.42 181 VAL A CA 1
ATOM 1361 C C . VAL A 1 180 ? 11.279 18.633 0.156 1.00 19.62 181 VAL A C 1
ATOM 1362 O O . VAL A 1 180 ? 11.080 19.635 0.838 1.00 18.39 181 VAL A O 1
ATOM 1366 N N . ARG A 1 181 ? 12.244 18.570 -0.764 1.00 19.58 182 ARG A N 1
ATOM 1367 C CA . ARG A 1 181 ? 13.113 19.716 -1.065 1.00 19.72 182 ARG A CA 1
ATOM 1368 C C . ARG A 1 181 ? 12.545 20.649 -2.120 1.00 20.03 182 ARG A C 1
ATOM 1369 O O . ARG A 1 181 ? 11.950 20.214 -3.106 1.00 20.83 182 ARG A O 1
ATOM 1377 N N . VAL A 1 182 ? 12.691 21.941 -1.871 1.00 19.81 183 VAL A N 1
ATOM 1378 C CA . VAL A 1 182 ? 12.223 22.977 -2.774 1.00 19.07 183 VAL A CA 1
ATOM 1379 C C . VAL A 1 182 ? 13.402 23.933 -2.934 1.00 18.06 183 VAL A C 1
ATOM 1380 O O . VAL A 1 182 ? 14.071 24.253 -1.960 1.00 18.49 183 VAL A O 1
ATOM 1384 N N . ARG A 1 183 ? 13.702 24.330 -4.164 1.00 17.94 184 ARG A N 1
ATOM 1385 C CA . ARG A 1 183 ? 14.802 25.248 -4.402 1.00 18.80 184 ARG A CA 1
ATOM 1386 C C . ARG A 1 183 ? 14.374 26.650 -4.031 1.00 18.34 184 ARG A C 1
ATOM 1387 O O . ARG A 1 183 ? 13.311 27.104 -4.419 1.00 19.22 184 ARG A O 1
ATOM 1395 N N . CYS A 1 184 ? 15.204 27.321 -3.251 1.00 18.54 185 CYS A N 1
ATOM 1396 C CA . CYS A 1 184 ? 14.921 28.666 -2.773 1.00 19.23 185 CYS A CA 1
ATOM 1397 C C . CYS A 1 184 ? 15.293 29.761 -3.772 1.00 19.80 185 CYS A C 1
ATOM 1398 O O . CYS A 1 184 ? 14.783 30.871 -3.723 1.00 18.53 185 CYS A O 1
ATOM 1401 N N . ASP A 1 185 ? 16.264 29.465 -4.616 1.00 22.44 186 ASP A N 1
ATOM 1402 C CA . ASP A 1 185 ? 16.793 30.442 -5.545 1.00 24.97 186 ASP A CA 1
ATOM 1403 C C . ASP A 1 185 ? 16.028 30.801 -6.806 1.00 24.99 186 ASP A C 1
ATOM 1404 O O . ASP A 1 185 ? 16.580 30.790 -7.895 1.00 28.92 186 ASP A O 1
ATOM 1409 N N . ARG A 1 186 ? 14.767 31.158 -6.654 1.00 24.53 187 ARG A N 1
ATOM 1410 C CA . ARG A 1 186 ? 13.944 31.573 -7.776 1.00 22.35 187 ARG A CA 1
ATOM 1411 C C . ARG A 1 186 ? 13.116 32.734 -7.243 1.00 20.85 187 ARG A C 1
ATOM 1412 O O . ARG A 1 186 ? 13.284 33.126 -6.092 1.00 20.44 187 ARG A O 1
ATOM 1420 N N . SER A 1 187 ? 12.291 33.351 -8.074 1.00 19.21 188 SER A N 1
ATOM 1421 C CA . SER A 1 187 ? 11.478 34.455 -7.586 1.00 18.11 188 SER A CA 1
ATOM 1422 C C . SER A 1 187 ? 10.485 33.897 -6.572 1.00 16.80 188 SER A C 1
ATOM 1423 O O . SER A 1 187 ? 10.210 32.688 -6.545 1.00 16.54 188 SER A O 1
ATOM 1426 N N . VAL A 1 188 ? 9.945 34.787 -5.750 1.00 17.65 189 VAL A N 1
ATOM 1427 C CA . VAL A 1 188 ? 8.967 34.412 -4.743 1.00 17.13 189 VAL A CA 1
ATOM 1428 C C . VAL A 1 188 ? 7.842 33.616 -5.402 1.00 16.51 189 VAL A C 1
ATOM 1429 O O . VAL A 1 188 ? 7.468 32.546 -4.913 1.00 17.63 189 VAL A O 1
ATOM 1433 N N . GLU A 1 189 ? 7.350 34.099 -6.546 1.00 16.97 190 GLU A N 1
ATOM 1434 C CA . GLU A 1 189 ? 6.256 33.416 -7.243 1.00 17.43 190 GLU A CA 1
ATOM 1435 C C . GLU A 1 189 ? 6.625 32.082 -7.818 1.00 15.73 190 GLU A C 1
ATOM 1436 O O . GLU A 1 189 ? 5.857 31.135 -7.740 1.00 17.64 190 GLU A O 1
ATOM 1442 N N . ASP A 1 190 ? 7.811 31.974 -8.383 1.00 16.13 191 ASP A N 1
ATOM 1443 C CA . ASP A 1 190 ? 8.199 30.686 -8.908 1.00 15.84 191 ASP A CA 1
ATOM 1444 C C . ASP A 1 190 ? 8.437 29.695 -7.785 1.00 14.83 191 ASP A C 1
ATOM 1445 O O . ASP A 1 190 ? 8.061 28.540 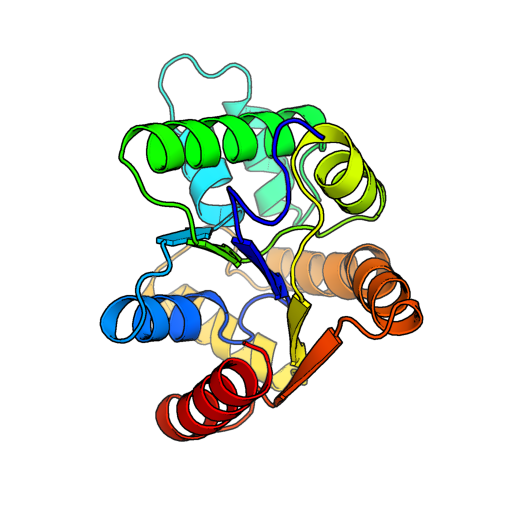-7.910 1.00 16.07 191 ASP A O 1
ATOM 1450 N N . VAL A 1 191 ? 9.026 30.135 -6.677 1.00 14.30 192 VAL A N 1
ATOM 1451 C CA . VAL A 1 191 ? 9.253 29.228 -5.561 1.00 13.74 192 VAL A CA 1
ATOM 1452 C C . VAL A 1 191 ? 7.907 28.764 -5.030 1.00 14.61 192 VAL A C 1
ATOM 1453 O O . VAL A 1 191 ? 7.705 27.580 -4.763 1.00 16.37 192 VAL A O 1
ATOM 1457 N N . TYR A 1 192 ? 6.969 29.695 -4.916 1.00 16.45 193 TYR A N 1
ATOM 1458 C CA . TYR A 1 192 ? 5.649 29.373 -4.400 1.00 17.14 193 TYR A CA 1
ATOM 1459 C C . TYR A 1 192 ? 4.965 28.312 -5.226 1.00 19.16 193 TYR A C 1
ATOM 1460 O O . TYR A 1 192 ? 4.288 27.454 -4.683 1.00 19.89 193 TYR A O 1
ATOM 1469 N N . LYS A 1 193 ? 5.160 28.349 -6.540 1.00 20.70 194 LYS A N 1
ATOM 1470 C CA . LYS A 1 193 ? 4.544 27.353 -7.404 1.00 20.66 194 LYS A CA 1
ATOM 1471 C C . LYS A 1 193 ? 5.024 25.965 -7.017 1.00 19.65 194 LYS A C 1
ATOM 1472 O O . LYS A 1 193 ? 4.224 25.036 -6.927 1.00 18.49 194 LYS A O 1
ATOM 1478 N N . ASP A 1 194 ? 6.325 25.830 -6.761 1.00 18.82 195 ASP A N 1
ATOM 1479 C CA . ASP A 1 194 ? 6.894 24.543 -6.367 1.00 18.21 195 ASP A CA 1
ATOM 1480 C C . ASP A 1 194 ? 6.420 24.152 -4.992 1.00 17.93 195 ASP A C 1
ATOM 1481 O O . ASP A 1 194 ? 6.235 22.973 -4.721 1.00 18.88 195 ASP A O 1
ATOM 1486 N N . VAL A 1 195 ? 6.271 25.135 -4.108 1.00 17.34 196 VAL A N 1
ATOM 1487 C CA . VAL A 1 195 ? 5.802 24.883 -2.746 1.00 15.67 196 VAL A CA 1
ATOM 1488 C C . VAL A 1 195 ? 4.378 24.335 -2.818 1.00 16.58 196 VAL A C 1
ATOM 1489 O O . VAL A 1 195 ? 4.068 23.319 -2.194 1.00 15.32 196 VAL A O 1
ATOM 1493 N N . GLN A 1 196 ? 3.532 24.965 -3.635 1.00 15.97 197 GLN A N 1
ATOM 1494 C CA . GLN A 1 196 ? 2.159 24.504 -3.796 1.00 14.79 197 GLN A CA 1
ATOM 1495 C C . GLN A 1 196 ? 2.129 23.104 -4.356 1.00 14.93 197 GLN A C 1
ATOM 1496 O O . GLN A 1 196 ? 1.408 22.260 -3.857 1.00 17.45 197 GLN A O 1
ATOM 1502 N N . ASP A 1 197 ? 2.950 22.837 -5.361 1.00 17.06 198 ASP A N 1
ATOM 1503 C CA . ASP A 1 197 ? 3.012 21.508 -5.967 1.00 17.88 198 ASP A CA 1
ATOM 1504 C C . ASP A 1 197 ? 3.406 20.454 -4.925 1.00 18.88 198 ASP A C 1
ATOM 1505 O O . ASP A 1 197 ? 2.791 19.391 -4.831 1.00 18.42 198 ASP A O 1
ATOM 1510 N N . ALA A 1 198 ? 4.415 20.767 -4.118 1.00 19.19 199 ALA A N 1
ATOM 1511 C CA . ALA A 1 198 ? 4.871 19.857 -3.085 1.00 19.07 199 ALA A CA 1
ATOM 1512 C C . ALA A 1 198 ? 3.740 19.568 -2.116 1.00 19.85 199 ALA A C 1
ATOM 1513 O O . ALA A 1 198 ? 3.466 18.404 -1.833 1.00 21.44 199 ALA A O 1
ATOM 1515 N N . ILE A 1 199 ? 3.060 20.612 -1.633 1.00 20.29 200 ILE A N 1
ATOM 1516 C CA . ILE A 1 199 ? 1.947 20.441 -0.687 1.00 18.67 200 ILE A CA 1
ATOM 1517 C C . ILE A 1 199 ? 0.798 19.634 -1.301 1.00 19.51 200 ILE A C 1
ATOM 1518 O O . ILE A 1 199 ? 0.238 18.763 -0.643 1.00 18.85 200 ILE A O 1
ATOM 1523 N N . ARG A 1 200 ? 0.470 19.897 -2.563 1.00 19.68 201 ARG A N 1
ATOM 1524 C CA . ARG A 1 200 ? -0.629 19.187 -3.219 1.00 21.89 201 ARG A CA 1
ATOM 1525 C C . ARG A 1 200 ? -0.303 17.724 -3.346 1.00 22.69 201 ARG A C 1
ATOM 1526 O O . ARG A 1 200 ? -1.157 16.875 -3.142 1.00 23.00 201 ARG A O 1
ATOM 1534 N N . ASP A 1 201 ? 0.958 17.433 -3.619 1.00 23.38 202 ASP A N 1
ATOM 1535 C CA . ASP A 1 201 ? 1.389 16.061 -3.747 1.00 26.41 202 ASP A CA 1
ATOM 1536 C C . ASP A 1 201 ? 1.546 15.386 -2.410 1.00 28.93 202 ASP A C 1
ATOM 1537 O O . ASP A 1 201 ? 1.339 14.187 -2.297 1.00 29.26 202 ASP A O 1
ATOM 1542 N N . SER A 1 202 ? 1.891 16.163 -1.390 1.00 32.43 203 SER A N 1
ATOM 1543 C CA . SER A 1 202 ? 2.138 15.615 -0.063 1.00 35.30 203 SER A CA 1
ATOM 1544 C C . SER A 1 202 ? 0.966 15.437 0.897 1.00 38.36 203 SER A C 1
ATOM 1545 O O . SER A 1 202 ? 1.139 14.883 1.979 1.00 39.09 203 SER A O 1
ATOM 1548 N N . LEU A 1 203 ? -0.216 15.909 0.524 1.00 41.85 204 LEU A N 1
ATOM 1549 C CA . LEU A 1 203 ? -1.385 15.739 1.376 1.00 44.20 204 LEU A CA 1
ATOM 1550 C C . LEU A 1 203 ? -2.075 14.425 0.973 1.00 46.35 204 LEU A C 1
ATOM 1551 O O . LEU A 1 203 ? -3.006 14.435 0.129 1.0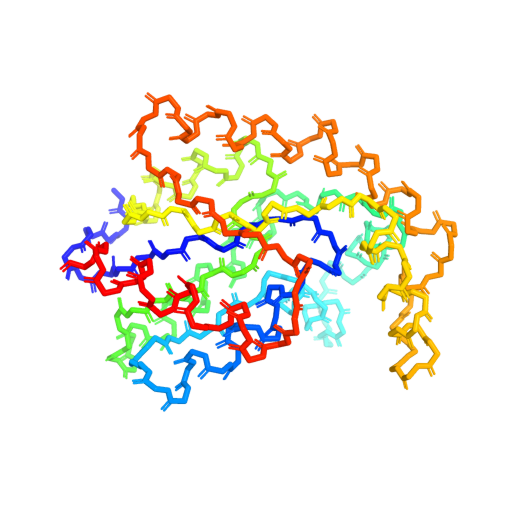0 47.73 204 LEU A O 1
#

GO terms:
  GO:0005634 nucleus (C, IDA)
  GO:0005737 cytoplasm (C, IDA)
  GO:0033862 UMP kinase activity (F, IDA)
  GO:0004017 AMP kinase activity (F, IDA)
  GO:0006207 'de novo' pyrimidine nucleobase biosynthetic process (P, IDA)
  GO:0004017 AMP kinase activity (F, IGI)
  GO:0033862 UMP kinase activity (F, IMP)
  GO:0005634 nucleus (C, EXP)
  GO:0005737 cytoplasm (C, EXP)
  GO:0033862 UMP kinase activity (F, EXP)

Foldseek 3Di:
DQDECVLAAEEEEDEFAQLCRVVLVVVVVVVDLADEAELLVLLVCLLPDVPRPCVVVSVVCQQLLHDRDLVVSVVSVQVVCVVQSVVVRRYYHYYPPDQAVVNQVCCCVPPHNHLAYEYADEDVVNSLVSLCVCCVVPVDPQSDVNSSVSNVVSNVPGRVVVVVVRVVVVRYDYFYSPDDSVVSSVVVVVSVVVSD

Radius of gyration: 15.93 Å; Cα contacts (8 Å, |Δi|>4): 300; chains: 1; bounding box: 39×39×42 Å

InterPro domains:
  IPR000850 Adenylate kinase/UMP-CMP kinase [MF_00235] (17-201)
  IPR000850 Adenylate kinase/UMP-CMP kinase [PR00094] (20-33)
  IPR000850 Adenylate kinase/UMP-CMP kinase [PR00094] (48-62)
  IPR000850 Adenylate kinase/UMP-CMP kinase [PR00094] (100-116)
  IPR000850 Adenylate kinase/UMP-CMP kinase [PR00094] (148-163)
  IPR000850 Adenylate kinase/UMP-CMP kinase [PR00094] (165-179)
  IPR000850 Adenylate kinase/UMP-CMP kinase [PTHR23359] (14-197)
  IPR000850 Adenylate kinase/UMP-CMP kinase [cd01428] (18-192)
  IPR006266 UMP-CMP kinase [MF_03172] (16-203)
  IPR006266 UMP-CMP kinase [TIGR01359] (18-199)
  IPR027417 P-loop containing nucleoside triphosphate hydrolase [G3DSA:3.40.50.300] (2-204)
  IPR027417 P-loop containing nucleoside triphosphate hydrolase [SSF52540] (11-201)
  IPR033690 Adenylate kinase, conserved site [PS00113] (100-111)

Secondary structure (DSSP, 8-state):
--S-TTT-EEEEEE-STTSSHHHHHHHHHHHSS-EEEEHHHHHHHHHHSTT-S-HHHHHHHHHTTPPP-HHHHHHHHHHHHHHHHHTT--EEEEET---SHHHHHHIIIII---SEEEEEE--HHHHHHHHHHHHHHH--TT-SHHHHHHHHHHIIIIIHHHHHHHHTTT-EEEEE-SS-HHHHHHHHHHHHHHH-

CATH classification: 3.40.50.300

B-factor: mean 23.58, std 12.29, range [7.35, 78.27]

Nearest PDB structures (foldseek):
  1ukz-assembly1_A  TM=1.005E+00  e=9.030E-39  Saccharomyces cerevisiae
  1uke-assembly1_A  TM=9.437E-01  e=6.180E-22  Dictyostelium discoideum
  5xz2-assembly2_B  TM=9.662E-01  e=5.132E-21  Danio rerio
  5x6l-assembly2_B  TM=9.706E-01  e=7.343E-20  Notothenia coriiceps
  5x6k-assembly2_B  TM=9.709E-01  e=2.461E-19  Notothenia coriiceps

Organism: Saccharomyces cerevisiae (strain ATCC 204508 / S288c) (NCBI:txid559292)

Solvent-accessible surface area: 9653 Å² total; per-residue (Å²): 106,51,29,38,74,130,88,0,19,0,0,0,0,8,5,1,12,11,2,19,13,32,70,4,0,96,44,0,49,170,89,44,84,10,28,36,15,15,5,15,80,39,20,71,70,12,55,66,131,98,75,21,171,89,16,116,71,0,104,70,9,22,96,64,9,98,39,6,49,41,120,12,8,26,50,35,0,95,86,15,0,47,91,30,29,177,63,118,100,71,88,0,0,0,10,3,0,1,64,83,60,53,4,0,79,12,0,21,141,57,2,0,98,6,63,12,0,0,5,1,53,20,56,69,97,36,2,51,101,74,0,71,95,77,15,158,112,82,56,72,93,7,10,57,82,99,1,0,123,53,23,9,79,27,22,89,129,38,7,42,50,0,3,101,61,0,68,110,102,107,28,28,38,111,7,139,1,47,63,66,76,84,77,6,7,104,61,0,28,81,12,0,153,116,30,133

Sequence (196 aa):
PAFSPDQVSVIFVLGGPGAGKGTQCEKLVKDYSFVHLSAGDLLRAEQGRAGSQYGELIKNCIKEGQIVPQEITLALLRNAISDNVKANKHKFLIDGFPRKMDQAISFERDIVESKFILFFDCPEDIMLERLLERGKTSGRSDDNIESIKKRFNTFKETSMPVIEYFETKSKVVRVRCDRSVEDVYKDVQDAIRDSL